Protein AF-A0A9P9W7I8-F1 (afdb_monomer_lite)

pLDDT: mean 72.8, std 16.04, range [33.75, 90.31]

Sequence (291 aa):
MEFFLWYAVALGGAGVVFTLRHLHLTSTNYYMLSLAFQLRRPRILGEISILYVLILMTFLAINALILYLGDDLSRMSAQLAALNLVPIFVGGRTNIVLDKCGLSLWSYHALLYWMTGVGTIEAFLHIGLETNEGATVPLVSGLLVGMILIVSNVALCGTVLPNLHRIEGVLWKAQRLLAMLALLALVWHVSVLTLAWESYLAPAGALVAWFLCFTCRMIRALTAGTAKLESVEALRLGCQWTIASKSSLQTYPGCYFYIYNTKVSWLSRIYGYPMMPISAEPRGAKGHSLD

Foldseek 3Di:
DVVVVVVCVVCVVVVCVVVCVVVCVVVVPPVVLLVVLVPVVVCRVPPPDPVLVVVLVVVVVVLVVQCVPDPDNLVSLLVLLLQLLLVLLLDDADFPVCLVVVNFRVSSLVSNLSSLVSSLVSLVVNLVVPPPPDDDPLNVLSVQLSVLSVVLSVLSSLLSRPVNVVCNVVSSVVSNVSSVVSLVSQVVSLVVVDPDVVSCPSSVSSVVSNVNRLVSLQVCLVPPFDKDFDDWDDDPSGIDTDIHTPDDDDADPSRWDFAADPPDDPVSRSSGDTGHDPDDDPVPPDDDDPD

Secondary structure (DSSP, 8-state):
-HHHHHHHHHHHHHHHHHHHHHHTTTSTTTHHHHHHHHTTSTTGGG---HHHHHHHHHHHHHHHHHHHHSS-HHHHHHHHHHHHHHHHHHTTS--HHHHHTT--HHHHHHHHHHHHHHHHHHHHHHHHHHGGG-S-HHHHHHHHHHHHHHHHHHHHHHHH-GGGGGGHHHHHHHHHHHHHHHHHHHHHHHHHH---GGGGHHHHHHHHHHHHHHHHHHHHHHSPPPEEEEEEEEETTEEEEEEEESSPPP--TT--EEE--TTS-HHHHHH-EEE--S----TT-------

Organism: NCBI:txid1658444

Structure (mmCIF, N/CA/C/O backbone):
data_AF-A0A9P9W7I8-F1
#
_entry.id   AF-A0A9P9W7I8-F1
#
loop_
_atom_site.group_PDB
_atom_site.id
_atom_site.type_symbol
_atom_site.label_atom_id
_atom_site.label_alt_id
_atom_site.label_comp_id
_atom_site.label_asym_id
_atom_site.label_entity_id
_atom_site.label_seq_id
_atom_site.pdbx_PDB_ins_code
_atom_site.Cartn_x
_atom_site.Cartn_y
_atom_site.Cartn_z
_atom_site.occupancy
_atom_site.B_iso_or_equiv
_atom_site.auth_seq_id
_atom_site.auth_comp_id
_atom_site.auth_asym_id
_atom_site.auth_atom_id
_atom_site.pdbx_PDB_model_num
ATOM 1 N N . MET A 1 1 ? 13.187 -24.052 -29.795 1.00 44.88 1 MET A N 1
ATOM 2 C CA . MET A 1 1 ? 14.126 -23.773 -28.684 1.00 44.88 1 MET A CA 1
ATOM 3 C C . MET A 1 1 ? 13.469 -22.932 -27.586 1.00 44.88 1 MET A C 1
ATOM 5 O O . MET A 1 1 ? 13.690 -23.212 -26.420 1.00 44.88 1 MET A O 1
ATOM 9 N N . GLU A 1 2 ? 12.582 -21.993 -27.932 1.00 41.50 2 GLU A N 1
ATOM 10 C CA . GLU A 1 2 ? 11.858 -21.133 -26.977 1.00 41.50 2 GLU A CA 1
ATOM 11 C C . GLU A 1 2 ? 10.951 -21.885 -25.988 1.00 41.50 2 GLU A C 1
ATOM 13 O O . GLU A 1 2 ? 10.959 -21.566 -24.808 1.00 41.50 2 GLU A O 1
ATOM 18 N N . PHE A 1 3 ? 10.248 -22.947 -26.402 1.00 38.38 3 PHE A N 1
ATOM 19 C CA . PHE A 1 3 ? 9.397 -23.752 -25.501 1.00 38.38 3 PHE A CA 1
ATOM 20 C C . PHE A 1 3 ? 10.152 -24.341 -24.291 1.00 38.38 3 PHE A C 1
ATOM 22 O O . PHE A 1 3 ? 9.627 -24.386 -23.181 1.00 38.38 3 PHE A O 1
ATOM 29 N N . PHE A 1 4 ? 11.417 -24.731 -24.480 1.00 36.41 4 PHE A N 1
ATOM 30 C CA . PHE A 1 4 ? 12.267 -25.233 -23.396 1.00 36.41 4 PHE A CA 1
ATOM 31 C C . PHE A 1 4 ? 12.771 -24.115 -22.477 1.00 36.41 4 PHE A C 1
ATOM 33 O O . PHE A 1 4 ? 12.995 -24.370 -21.298 1.00 36.41 4 PHE A O 1
ATOM 40 N N . LEU A 1 5 ? 12.883 -22.880 -22.980 1.00 41.12 5 LEU A N 1
ATOM 41 C CA . LEU A 1 5 ? 13.191 -21.699 -22.173 1.00 41.12 5 LEU A CA 1
ATOM 42 C C . LEU A 1 5 ? 12.008 -21.352 -21.254 1.00 41.12 5 LEU A C 1
ATOM 44 O O . LEU A 1 5 ? 12.211 -21.113 -20.070 1.00 41.12 5 LEU A O 1
ATOM 48 N N . TRP A 1 6 ? 10.771 -21.442 -21.757 1.00 44.16 6 TRP A N 1
ATOM 49 C CA . TRP A 1 6 ? 9.543 -21.264 -20.967 1.00 44.16 6 TRP A CA 1
ATOM 50 C C . TRP A 1 6 ? 9.414 -22.300 -19.851 1.00 44.16 6 TRP A C 1
ATOM 52 O O . TRP A 1 6 ? 9.121 -21.955 -18.706 1.00 44.16 6 TRP A O 1
ATOM 62 N N . TYR A 1 7 ? 9.708 -23.565 -20.162 1.00 45.41 7 TYR A N 1
ATOM 63 C CA . TYR A 1 7 ? 9.715 -24.632 -19.165 1.00 45.41 7 TYR A CA 1
ATOM 64 C C . TYR A 1 7 ? 10.856 -24.461 -18.156 1.00 45.41 7 TYR A C 1
ATOM 66 O O . TYR A 1 7 ? 10.639 -24.674 -16.969 1.00 45.41 7 TYR A O 1
ATOM 74 N N . ALA A 1 8 ? 12.042 -24.023 -18.590 1.00 47.50 8 ALA A N 1
ATOM 75 C CA . ALA A 1 8 ? 13.195 -23.777 -17.723 1.00 47.50 8 ALA A CA 1
ATOM 76 C C . ALA A 1 8 ? 13.031 -22.538 -16.828 1.00 47.50 8 ALA A C 1
ATOM 78 O O . ALA A 1 8 ? 13.517 -22.550 -15.704 1.00 47.50 8 ALA A O 1
ATOM 79 N N . VAL A 1 9 ? 12.320 -21.498 -17.273 1.00 53.84 9 VAL A N 1
ATOM 80 C CA . VAL A 1 9 ? 11.999 -20.312 -16.459 1.00 53.84 9 VAL A CA 1
ATOM 81 C C . VAL A 1 9 ? 10.851 -20.610 -15.496 1.00 53.84 9 VAL A C 1
ATOM 83 O O . VAL A 1 9 ? 10.923 -20.212 -14.339 1.00 53.84 9 VAL A O 1
AT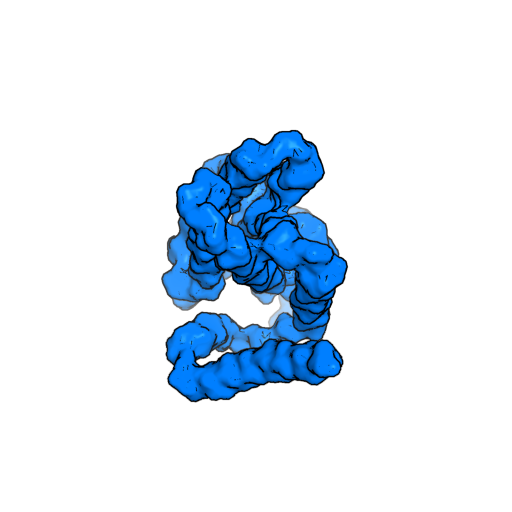OM 86 N N . ALA A 1 10 ? 9.836 -21.377 -15.905 1.00 54.03 10 ALA A N 1
ATOM 87 C CA . ALA A 1 10 ? 8.776 -21.827 -15.003 1.00 54.03 10 ALA A CA 1
ATOM 88 C C . ALA A 1 10 ? 9.297 -22.832 -13.958 1.00 54.03 10 ALA A C 1
ATOM 90 O O . ALA A 1 10 ? 8.996 -22.692 -12.774 1.00 54.03 10 ALA A O 1
ATOM 91 N N . LEU A 1 11 ? 10.137 -23.796 -14.358 1.00 54.19 11 LEU A N 1
ATOM 92 C CA . LEU A 1 11 ? 10.860 -24.694 -13.447 1.00 54.19 11 LEU A CA 1
ATOM 93 C C . LEU A 1 11 ? 11.944 -23.970 -12.656 1.00 54.19 11 LEU A C 1
ATOM 95 O O . LEU A 1 11 ? 12.238 -24.384 -11.547 1.00 54.19 11 LEU A O 1
ATOM 99 N N . GLY A 1 12 ? 12.526 -22.901 -13.192 1.00 54.78 12 GLY A N 1
ATOM 100 C CA . GLY A 1 12 ? 13.485 -22.041 -12.507 1.00 54.78 12 GLY A CA 1
ATOM 101 C C . GLY A 1 12 ? 12.803 -21.184 -11.450 1.00 54.78 12 GLY A C 1
ATOM 102 O O . GLY A 1 12 ? 13.305 -21.090 -10.344 1.00 54.78 12 GLY A O 1
ATOM 103 N N . GLY A 1 13 ? 11.613 -20.649 -11.721 1.00 50.66 13 GLY A N 1
ATOM 104 C CA . GLY A 1 13 ? 10.777 -19.940 -10.753 1.00 50.66 13 GLY A CA 1
ATOM 105 C C . GLY A 1 13 ? 10.202 -20.885 -9.701 1.00 50.66 13 GLY A C 1
ATOM 106 O O . GLY A 1 13 ? 10.344 -20.637 -8.508 1.00 50.66 13 GLY A O 1
ATOM 107 N N . ALA A 1 14 ? 9.646 -22.026 -10.116 1.00 54.06 14 ALA A N 1
ATOM 108 C CA . ALA A 1 14 ? 9.196 -23.077 -9.204 1.00 54.06 14 ALA A CA 1
ATOM 109 C C . ALA A 1 14 ? 10.365 -23.685 -8.419 1.00 54.06 14 ALA A C 1
ATOM 111 O O . ALA A 1 14 ? 10.214 -23.995 -7.246 1.00 54.06 14 ALA A O 1
ATOM 112 N N . GLY A 1 15 ? 11.535 -23.809 -9.040 1.00 53.72 15 GLY A N 1
ATOM 113 C CA . GLY A 1 15 ? 12.781 -24.310 -8.477 1.00 53.72 15 GLY A CA 1
ATOM 114 C C . GLY A 1 15 ? 13.452 -23.303 -7.560 1.00 53.72 15 GLY A C 1
ATOM 115 O O . GLY A 1 15 ? 13.994 -23.715 -6.554 1.00 53.72 15 GLY A O 1
ATOM 116 N N . VAL A 1 16 ? 13.351 -21.998 -7.806 1.00 53.91 16 VAL A N 1
ATOM 117 C CA . VAL A 1 16 ? 13.747 -20.933 -6.876 1.00 53.91 16 VAL A CA 1
ATOM 118 C C . VAL A 1 16 ? 12.765 -20.893 -5.719 1.00 53.91 16 VAL A C 1
ATOM 120 O O . VAL A 1 16 ? 13.207 -20.836 -4.590 1.00 53.91 16 VAL A O 1
ATOM 123 N N . VAL A 1 17 ? 11.460 -21.050 -5.931 1.00 52.72 17 VAL A N 1
ATOM 124 C CA . VAL A 1 17 ? 10.489 -21.198 -4.833 1.00 52.72 17 VAL A CA 1
ATOM 125 C C . VAL A 1 17 ? 10.753 -22.480 -4.033 1.00 52.72 17 VAL A C 1
ATOM 127 O O . VAL A 1 17 ? 10.712 -22.454 -2.806 1.00 52.72 17 VAL A O 1
ATOM 130 N N . PHE A 1 18 ? 11.093 -23.590 -4.691 1.00 51.62 18 PHE A N 1
ATOM 131 C CA . PHE A 1 18 ? 11.403 -24.871 -4.055 1.00 51.62 18 PHE A CA 1
ATOM 132 C C . PHE A 1 18 ? 12.768 -24.853 -3.362 1.00 51.62 18 PHE A C 1
ATOM 134 O O . PHE A 1 18 ? 12.883 -25.368 -2.262 1.00 51.62 18 PHE A O 1
ATOM 141 N N . THR A 1 19 ? 13.779 -24.205 -3.938 1.00 46.53 19 THR A N 1
ATOM 142 C CA . THR A 1 19 ? 15.136 -24.047 -3.390 1.00 46.53 19 THR A CA 1
ATOM 143 C C . THR A 1 19 ? 15.161 -22.961 -2.325 1.00 46.53 19 THR A C 1
ATOM 145 O O . THR A 1 19 ? 15.843 -23.134 -1.337 1.00 46.53 19 THR A O 1
ATOM 148 N N . LEU A 1 20 ? 14.354 -21.904 -2.414 1.00 46.59 20 LEU A N 1
ATOM 149 C CA . LEU A 1 20 ? 14.104 -20.968 -1.313 1.00 46.59 20 LEU A CA 1
ATOM 150 C C . LEU A 1 20 ? 13.328 -21.651 -0.190 1.00 46.59 20 LEU A C 1
ATOM 152 O O . LEU A 1 20 ? 13.608 -21.352 0.961 1.00 46.59 20 LEU A O 1
ATOM 156 N N . ARG A 1 21 ? 12.430 -22.600 -0.501 1.00 44.91 21 ARG A N 1
ATOM 157 C CA . ARG A 1 21 ? 11.752 -23.492 0.459 1.00 44.91 21 ARG A CA 1
ATOM 158 C C . ARG A 1 21 ? 12.695 -24.545 1.064 1.00 44.91 21 ARG A C 1
ATOM 160 O O . ARG A 1 21 ? 12.507 -24.906 2.221 1.00 44.91 21 ARG A O 1
ATOM 167 N N . HIS A 1 22 ? 13.702 -25.024 0.329 1.00 40.09 22 HIS A N 1
ATOM 168 C CA . HIS A 1 22 ? 14.654 -26.051 0.783 1.00 40.09 22 HIS A CA 1
ATOM 169 C C . HIS A 1 22 ? 15.883 -25.448 1.487 1.00 40.09 22 HIS A C 1
ATOM 171 O O . HIS A 1 22 ? 16.281 -25.933 2.538 1.00 40.09 22 HIS A O 1
ATOM 177 N N . LEU A 1 23 ? 16.417 -24.323 1.002 1.00 40.91 23 LEU A N 1
ATOM 178 C CA . LEU A 1 23 ? 17.389 -23.464 1.696 1.00 40.91 23 LEU A CA 1
ATOM 179 C C . LEU A 1 23 ? 16.746 -22.723 2.887 1.00 40.91 23 LEU A C 1
ATOM 181 O O . LEU A 1 23 ? 17.448 -22.319 3.812 1.00 40.91 23 LEU A O 1
ATOM 185 N N . HIS A 1 24 ? 15.409 -22.612 2.946 1.00 40.88 24 HIS A N 1
ATOM 186 C CA . HIS A 1 24 ? 14.681 -22.209 4.163 1.00 40.88 24 HIS A CA 1
ATOM 187 C C . HIS A 1 24 ? 14.822 -23.200 5.328 1.00 40.88 24 HIS A C 1
ATOM 189 O O . HIS A 1 24 ? 14.460 -22.847 6.448 1.00 40.88 24 HIS A O 1
ATOM 195 N N . LEU A 1 25 ? 15.345 -24.413 5.101 1.00 40.72 25 LEU A N 1
ATOM 196 C CA . LEU A 1 25 ? 15.654 -25.358 6.178 1.00 40.72 25 LEU A CA 1
ATOM 197 C C . LEU A 1 25 ? 17.023 -25.102 6.830 1.00 40.72 25 LEU A C 1
ATOM 199 O O . LEU A 1 25 ? 17.296 -25.687 7.875 1.00 40.72 25 LEU A O 1
ATOM 203 N N . THR A 1 26 ? 17.865 -24.218 6.277 1.00 41.31 26 THR A N 1
ATOM 204 C CA . THR A 1 26 ? 19.195 -23.907 6.840 1.00 41.31 26 THR A CA 1
ATOM 205 C C . THR A 1 26 ? 19.369 -22.454 7.304 1.00 41.31 26 THR A C 1
ATOM 207 O O . THR A 1 26 ? 20.284 -22.174 8.072 1.00 41.31 26 THR A O 1
ATOM 210 N N . SER A 1 27 ? 18.462 -21.534 6.947 1.00 42.09 27 SER A N 1
ATOM 211 C CA . SER A 1 27 ? 18.433 -20.133 7.431 1.00 42.09 27 SER A CA 1
ATOM 212 C C . SER A 1 27 ? 17.274 -19.873 8.416 1.00 42.09 27 SER A C 1
ATOM 214 O O . SER A 1 27 ? 16.605 -18.838 8.437 1.00 42.09 27 SER A O 1
ATOM 216 N N . THR A 1 28 ? 17.019 -20.866 9.259 1.00 37.84 28 THR A N 1
ATOM 217 C CA . THR A 1 28 ? 15.829 -21.073 10.101 1.00 37.84 28 THR A CA 1
ATOM 218 C C . THR A 1 28 ? 15.691 -20.106 11.286 1.00 37.84 28 THR A C 1
ATOM 220 O O . THR A 1 28 ? 14.906 -20.366 12.189 1.00 37.84 28 THR A O 1
ATOM 223 N N . ASN A 1 29 ? 16.418 -18.984 11.321 1.00 38.22 29 ASN A N 1
ATOM 224 C CA . ASN A 1 29 ? 16.479 -18.128 12.516 1.00 38.22 29 ASN A CA 1
ATOM 225 C C . ASN A 1 29 ? 15.889 -16.722 12.360 1.00 38.22 29 ASN A C 1
ATOM 227 O O . ASN A 1 29 ? 15.608 -16.106 13.380 1.00 38.22 29 ASN A O 1
ATOM 231 N N . TYR A 1 30 ? 15.636 -16.216 11.146 1.00 40.03 30 TYR A N 1
ATOM 232 C CA . TYR A 1 30 ? 15.055 -14.868 10.976 1.00 40.03 30 TYR A CA 1
ATOM 233 C C . TYR A 1 30 ? 13.651 -14.877 10.371 1.00 40.03 30 TYR A C 1
ATOM 235 O O . TYR A 1 30 ? 12.757 -14.225 10.909 1.00 40.03 30 TYR A O 1
ATOM 243 N N . TYR A 1 31 ? 13.408 -15.680 9.331 1.00 41.59 31 TYR A N 1
ATOM 244 C CA . TYR A 1 31 ? 12.064 -15.819 8.755 1.00 41.59 31 TYR A CA 1
ATOM 245 C C . TYR A 1 31 ? 11.159 -16.690 9.632 1.00 41.59 31 TYR A C 1
ATOM 247 O O . TYR A 1 31 ? 10.004 -16.361 9.852 1.00 41.59 31 TYR A O 1
ATOM 255 N N . MET A 1 32 ? 11.707 -17.732 10.262 1.00 39.19 32 MET A N 1
ATOM 256 C CA . MET A 1 32 ? 11.017 -18.437 11.344 1.00 39.19 32 MET A CA 1
ATOM 257 C C . MET A 1 32 ? 10.934 -17.595 12.612 1.00 39.19 32 MET A C 1
ATOM 259 O O . MET A 1 32 ? 10.126 -17.935 13.446 1.00 39.19 32 MET A O 1
ATOM 263 N N . LEU A 1 33 ? 11.668 -16.489 12.789 1.00 41.12 33 LEU A N 1
ATOM 264 C CA . LEU A 1 33 ? 11.375 -15.572 13.895 1.00 41.12 33 LEU A CA 1
ATOM 265 C C . LEU A 1 33 ? 10.175 -14.689 13.554 1.00 41.12 33 LEU A C 1
ATOM 267 O O . LEU A 1 33 ? 9.309 -14.543 14.400 1.00 41.12 33 LEU A O 1
ATOM 271 N N . SER A 1 34 ? 10.057 -14.150 12.335 1.00 42.62 34 SER A N 1
ATOM 272 C CA . SER A 1 34 ? 8.860 -13.389 11.939 1.00 42.62 34 SER A CA 1
ATOM 273 C C . SER A 1 34 ? 7.621 -14.289 11.850 1.00 42.62 34 SER A C 1
ATOM 275 O O . SER A 1 34 ? 6.559 -13.906 12.341 1.00 42.62 34 SER A O 1
ATOM 277 N N . LEU A 1 35 ? 7.775 -15.523 11.355 1.00 39.91 35 LEU A N 1
ATOM 278 C CA . LEU A 1 35 ? 6.726 -16.541 11.330 1.00 39.91 35 LEU A CA 1
ATOM 279 C C . LEU A 1 35 ? 6.474 -17.141 12.727 1.00 39.91 35 LEU A C 1
ATOM 281 O O . LEU A 1 35 ? 5.323 -17.259 13.115 1.00 39.91 35 LEU A O 1
ATOM 285 N N . ALA A 1 36 ? 7.486 -17.444 13.556 1.00 37.66 36 ALA A N 1
ATOM 286 C CA . ALA A 1 36 ? 7.285 -17.951 14.929 1.00 37.66 36 ALA A CA 1
ATOM 287 C C . ALA A 1 36 ? 6.810 -16.891 15.923 1.00 37.66 36 ALA A C 1
ATOM 289 O O . ALA A 1 36 ? 6.154 -17.219 16.912 1.00 37.66 36 ALA A O 1
ATOM 290 N N . PHE A 1 37 ? 7.048 -15.611 15.645 1.00 41.34 37 PHE A N 1
ATOM 291 C CA . PHE A 1 37 ? 6.393 -14.529 16.369 1.00 41.34 37 PHE A CA 1
ATOM 292 C C . PHE A 1 37 ? 4.959 -14.292 15.882 1.00 41.34 37 PHE A C 1
ATOM 294 O O . PHE A 1 37 ? 4.105 -13.989 16.717 1.00 41.34 37 PHE A O 1
ATOM 301 N N . GLN A 1 38 ? 4.653 -14.555 14.604 1.00 42.81 38 GLN A N 1
ATOM 302 C CA . GLN A 1 38 ? 3.272 -14.791 14.162 1.00 42.81 38 GLN A CA 1
ATOM 303 C C . GLN A 1 38 ? 2.682 -16.083 14.773 1.00 42.81 38 GLN A C 1
ATOM 305 O O . GLN A 1 38 ? 1.474 -16.170 14.921 1.00 42.81 38 GLN A O 1
ATOM 310 N N . LEU A 1 39 ? 3.483 -17.051 15.234 1.00 37.84 39 LEU A N 1
ATOM 311 C CA . LEU A 1 39 ? 3.010 -18.288 15.887 1.00 37.84 39 LEU A CA 1
ATOM 312 C C . LEU A 1 39 ? 2.762 -18.161 17.407 1.00 37.84 39 LEU A C 1
ATOM 314 O O . LEU A 1 39 ? 2.245 -19.098 18.014 1.00 37.84 39 LEU A O 1
ATOM 318 N N . ARG A 1 40 ? 3.058 -17.020 18.054 1.00 36.66 40 ARG A N 1
ATOM 319 C CA . ARG A 1 40 ? 2.767 -16.817 19.496 1.00 36.66 40 ARG A CA 1
ATOM 320 C C . ARG A 1 40 ? 1.327 -16.396 19.814 1.00 36.66 40 ARG A C 1
ATOM 322 O O . ARG A 1 40 ? 0.983 -16.288 20.991 1.00 36.66 40 ARG A O 1
ATOM 329 N N . ARG A 1 41 ? 0.461 -16.216 18.810 1.00 40.56 41 ARG A N 1
ATOM 330 C CA . ARG A 1 41 ? -0.995 -16.323 19.005 1.00 40.56 41 ARG A CA 1
ATOM 331 C C . ARG A 1 41 ? -1.435 -17.694 18.468 1.00 40.56 41 ARG A C 1
ATOM 333 O O . ARG A 1 41 ? -1.441 -17.882 17.254 1.00 40.56 41 ARG A O 1
ATOM 340 N N . PRO A 1 42 ? -1.825 -18.648 19.330 1.00 35.94 42 PRO A N 1
ATOM 341 C CA . PRO A 1 42 ? -2.002 -20.063 18.980 1.00 35.94 42 PRO A CA 1
ATOM 342 C C . PRO A 1 42 ? -3.234 -20.378 18.100 1.00 35.94 42 PRO A C 1
ATOM 344 O O . PRO A 1 42 ? -3.707 -21.506 18.088 1.00 35.94 42 PRO A O 1
ATOM 347 N N . ARG A 1 43 ? -3.768 -19.410 17.343 1.00 42.09 43 ARG A N 1
ATOM 348 C CA . ARG A 1 43 ? -4.887 -19.604 16.394 1.00 42.09 43 ARG A CA 1
ATOM 349 C C . ARG A 1 43 ? -4.516 -19.363 14.922 1.00 42.09 43 ARG A C 1
ATOM 351 O O . ARG A 1 43 ? -5.353 -19.533 14.049 1.00 42.09 43 ARG A O 1
ATOM 358 N N . ILE A 1 44 ? -3.268 -18.992 14.631 1.00 47.00 44 ILE A N 1
ATOM 359 C CA . ILE A 1 44 ? -2.886 -18.383 13.343 1.00 47.00 44 ILE A CA 1
ATOM 360 C C . ILE A 1 44 ? -2.660 -19.382 12.193 1.00 47.00 44 ILE A C 1
ATOM 362 O O . ILE A 1 44 ? -2.871 -19.024 11.039 1.00 47.00 44 ILE A O 1
ATOM 366 N N . LEU A 1 45 ? -2.332 -20.650 12.460 1.00 38.81 45 LEU A N 1
ATOM 367 C CA . LEU A 1 45 ? -2.216 -21.657 11.388 1.00 38.81 45 LEU A CA 1
ATOM 368 C C . LEU A 1 45 ? -3.574 -22.116 10.821 1.00 38.81 45 LEU A C 1
ATOM 370 O O . LEU A 1 45 ? -3.602 -22.753 9.774 1.00 38.81 45 LEU A O 1
ATOM 374 N N . GLY A 1 46 ? -4.690 -21.783 11.477 1.00 43.31 46 GLY A N 1
ATOM 375 C CA . GLY A 1 46 ? -6.035 -22.162 11.032 1.00 43.31 46 GLY A CA 1
ATOM 376 C C . GLY A 1 46 ? -6.716 -21.175 10.077 1.00 43.31 46 GLY A C 1
ATOM 377 O O . GLY A 1 46 ? -7.774 -21.502 9.551 1.00 43.31 46 GLY A O 1
ATOM 378 N N . GLU A 1 47 ? -6.155 -19.979 9.849 1.00 51.22 47 GLU A N 1
ATOM 379 C CA . GLU A 1 47 ? -6.887 -18.865 9.212 1.00 51.22 47 GLU A CA 1
ATOM 380 C C . GLU A 1 47 ? -6.189 -18.232 7.991 1.00 51.22 47 GLU A C 1
ATOM 382 O O . GLU A 1 47 ? -6.608 -17.170 7.527 1.00 51.22 47 GLU A O 1
ATOM 387 N N . ILE A 1 48 ? -5.173 -18.872 7.392 1.00 56.94 48 ILE A N 1
ATOM 388 C CA . ILE A 1 48 ? -4.862 -18.558 5.986 1.00 56.94 48 ILE A CA 1
ATOM 389 C C . ILE A 1 48 ? -5.985 -19.173 5.156 1.00 56.94 48 ILE A C 1
ATOM 391 O O . ILE A 1 48 ? -5.962 -20.357 4.821 1.00 56.94 48 ILE A O 1
ATOM 395 N N . SER A 1 49 ? -7.009 -18.372 4.870 1.00 66.06 49 SER A N 1
ATOM 396 C CA . SER A 1 49 ? -8.123 -18.829 4.053 1.00 66.06 49 SER A CA 1
ATOM 397 C C . SER A 1 49 ? -7.616 -19.198 2.658 1.00 66.06 49 SER A C 1
ATOM 399 O O . SER A 1 49 ? -6.759 -18.522 2.086 1.00 66.06 49 SER A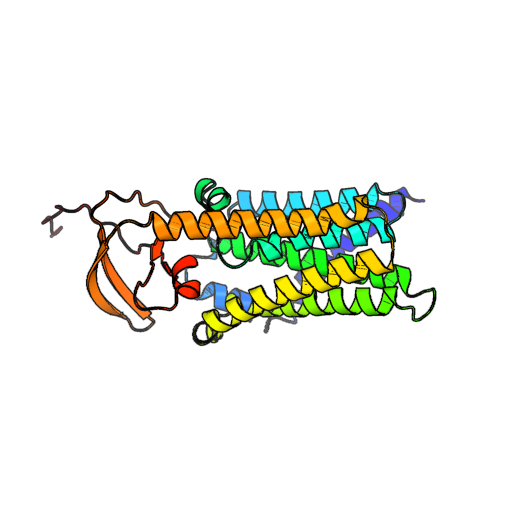 O 1
ATOM 401 N N . ILE A 1 50 ? -8.174 -20.261 2.076 1.00 71.00 50 ILE A N 1
ATOM 402 C CA . ILE A 1 50 ? -7.925 -20.626 0.671 1.00 71.00 50 ILE A CA 1
ATOM 403 C C . ILE A 1 50 ? -8.163 -19.408 -0.233 1.00 71.00 50 ILE A C 1
ATOM 405 O O . ILE A 1 50 ? -7.398 -19.163 -1.159 1.00 71.00 50 ILE A O 1
ATOM 409 N N . LEU A 1 51 ? -9.163 -18.588 0.103 1.00 68.19 51 LEU A N 1
ATOM 410 C CA . LEU A 1 51 ? -9.445 -17.322 -0.563 1.00 68.19 51 LEU A CA 1
ATOM 411 C C . LEU A 1 51 ? -8.236 -16.372 -0.578 1.00 68.19 51 LEU A C 1
ATOM 413 O O . LEU A 1 51 ? -7.934 -15.808 -1.623 1.00 68.19 51 LEU A O 1
ATOM 417 N N . TYR A 1 52 ? -7.521 -16.211 0.539 1.00 72.00 52 TYR A N 1
ATOM 418 C CA . TYR A 1 52 ? -6.319 -15.375 0.588 1.00 72.00 52 TYR A CA 1
ATOM 419 C C . TYR A 1 52 ? -5.227 -15.893 -0.359 1.00 72.00 52 TYR A C 1
ATOM 421 O O . TYR A 1 52 ? -4.654 -15.115 -1.121 1.00 72.00 52 TYR A O 1
ATOM 429 N N . VAL A 1 53 ? -4.974 -17.206 -0.353 1.00 75.69 53 VAL A N 1
ATOM 430 C CA . VAL A 1 53 ? -3.988 -17.829 -1.253 1.00 75.69 53 VAL A CA 1
ATOM 431 C C . VAL A 1 53 ? -4.395 -17.638 -2.711 1.00 75.69 53 VAL A C 1
ATOM 433 O O . VAL A 1 53 ? -3.564 -17.254 -3.527 1.00 75.69 53 VAL A O 1
ATOM 436 N N . LEU A 1 54 ? -5.673 -17.840 -3.038 1.00 76.44 54 LEU A N 1
ATOM 437 C CA . LEU A 1 54 ? -6.195 -17.645 -4.390 1.00 76.44 54 LEU A CA 1
ATOM 438 C C . LEU A 1 54 ? -6.046 -16.195 -4.858 1.00 76.44 54 LEU A C 1
ATOM 440 O O . LEU A 1 54 ? -5.609 -15.972 -5.986 1.00 76.44 54 LEU A O 1
ATOM 444 N N . ILE A 1 55 ? -6.352 -15.216 -4.002 1.00 74.88 55 ILE A N 1
ATOM 445 C CA . ILE A 1 55 ? -6.176 -13.791 -4.316 1.00 74.88 55 ILE A CA 1
ATOM 446 C C . ILE A 1 55 ? -4.701 -13.486 -4.588 1.00 74.88 55 ILE A C 1
ATOM 448 O O . ILE A 1 55 ? -4.390 -12.857 -5.598 1.00 74.88 55 ILE A O 1
ATOM 452 N N . LEU A 1 56 ? -3.789 -13.962 -3.734 1.00 79.06 56 LEU A N 1
ATOM 453 C CA . LEU A 1 56 ? -2.354 -13.729 -3.902 1.00 79.06 56 LEU A CA 1
ATOM 454 C C . LEU A 1 56 ? -1.807 -14.391 -5.174 1.00 79.06 56 LEU A C 1
ATOM 456 O O . LEU A 1 56 ? -1.095 -13.749 -5.940 1.00 79.06 56 LEU A O 1
ATOM 460 N N . MET A 1 57 ? -2.162 -15.651 -5.431 1.00 81.44 57 MET A N 1
ATOM 461 C CA . MET A 1 57 ? -1.728 -16.365 -6.636 1.00 81.44 57 MET A CA 1
ATOM 462 C C . MET A 1 57 ? -2.270 -15.708 -7.906 1.00 81.44 57 MET A C 1
ATOM 464 O O . MET A 1 57 ? -1.535 -15.567 -8.877 1.00 81.44 57 MET A O 1
ATOM 468 N N . THR A 1 58 ? -3.527 -15.256 -7.884 1.00 81.38 58 THR A N 1
ATOM 469 C CA . THR A 1 58 ? -4.133 -14.517 -9.001 1.00 81.38 58 THR A CA 1
ATOM 470 C C . THR A 1 58 ? -3.407 -13.195 -9.234 1.00 81.38 58 THR A C 1
ATOM 472 O O . THR A 1 58 ? -3.064 -12.877 -10.367 1.00 81.38 58 THR A O 1
ATOM 475 N N . PHE A 1 59 ? -3.111 -12.449 -8.167 1.00 84.06 59 PHE A N 1
ATOM 476 C CA . PHE A 1 59 ? -2.338 -11.212 -8.242 1.00 84.06 59 PHE A CA 1
ATOM 477 C C . PHE A 1 59 ? -0.956 -11.436 -8.875 1.00 84.06 59 PHE A C 1
ATOM 479 O O . PHE A 1 59 ? -0.594 -10.733 -9.818 1.00 84.06 59 PHE A O 1
ATOM 486 N N . LEU A 1 60 ? -0.202 -12.439 -8.414 1.00 86.19 60 LEU A N 1
ATOM 487 C CA . LEU A 1 60 ? 1.118 -12.759 -8.966 1.00 86.19 60 LEU A CA 1
ATOM 488 C C . LEU A 1 60 ? 1.038 -13.211 -10.429 1.00 86.19 60 LEU A C 1
ATOM 490 O O . LEU A 1 60 ? 1.838 -12.767 -11.249 1.00 86.19 60 LEU A O 1
ATOM 494 N N . ALA A 1 61 ? 0.057 -14.052 -10.767 1.00 83.69 61 ALA A N 1
ATOM 495 C CA . ALA A 1 61 ? -0.153 -14.524 -12.132 1.00 83.69 61 ALA A CA 1
ATOM 496 C C . ALA A 1 61 ? -0.484 -13.376 -13.095 1.00 83.69 61 ALA A C 1
ATOM 498 O O . ALA A 1 61 ? 0.052 -13.344 -14.198 1.00 83.69 61 ALA A O 1
ATOM 499 N N . ILE A 1 62 ? -1.315 -12.414 -12.676 1.00 84.31 62 ILE A N 1
ATOM 500 C CA . ILE A 1 62 ? -1.653 -11.238 -13.489 1.00 84.31 62 ILE A CA 1
ATOM 501 C C . ILE A 1 62 ? -0.415 -10.367 -13.733 1.00 84.31 62 ILE A C 1
ATOM 503 O O . ILE A 1 62 ? -0.171 -9.997 -14.877 1.00 84.31 62 ILE A O 1
ATOM 507 N N . ASN A 1 63 ? 0.392 -10.075 -12.704 1.00 88.19 63 ASN A N 1
ATOM 508 C CA . ASN A 1 63 ? 1.624 -9.290 -12.884 1.00 88.19 63 ASN A CA 1
ATOM 509 C C . ASN A 1 63 ? 2.599 -9.992 -13.840 1.00 88.19 63 ASN A C 1
ATOM 511 O O . ASN A 1 63 ? 3.080 -9.382 -14.792 1.00 88.19 63 ASN A O 1
ATOM 515 N N . ALA A 1 64 ? 2.824 -11.296 -13.646 1.00 86.50 64 ALA A N 1
ATOM 516 C CA . ALA A 1 64 ? 3.682 -12.086 -14.526 1.00 86.50 64 ALA A CA 1
ATOM 517 C C . ALA A 1 64 ? 3.165 -12.115 -15.974 1.00 86.50 64 ALA A C 1
ATOM 519 O O . ALA A 1 64 ? 3.952 -11.986 -16.910 1.00 86.50 64 ALA A O 1
ATOM 520 N N . LEU A 1 65 ? 1.848 -12.247 -16.164 1.00 85.50 65 LEU A N 1
ATOM 521 C CA . LEU A 1 65 ? 1.225 -12.239 -17.484 1.00 85.50 65 LEU A CA 1
ATOM 522 C C . LEU A 1 65 ? 1.376 -10.878 -18.177 1.00 85.50 65 LEU A C 1
ATOM 524 O O . LEU A 1 65 ? 1.683 -10.847 -19.363 1.00 85.50 65 LEU A O 1
ATOM 528 N N . ILE A 1 66 ? 1.200 -9.763 -17.460 1.00 86.12 66 ILE A N 1
ATOM 529 C CA . ILE A 1 66 ? 1.367 -8.415 -18.030 1.00 86.12 66 ILE A CA 1
ATOM 530 C C . ILE A 1 66 ? 2.831 -8.163 -18.418 1.00 86.12 66 ILE A C 1
ATOM 532 O O . ILE A 1 66 ? 3.080 -7.674 -19.517 1.00 86.12 66 ILE A O 1
ATOM 536 N N . LEU A 1 67 ? 3.797 -8.542 -17.568 1.00 87.88 67 LEU A N 1
ATOM 537 C CA . LEU A 1 67 ? 5.225 -8.460 -17.911 1.00 87.88 67 LEU A CA 1
ATOM 538 C C . LEU A 1 67 ? 5.561 -9.280 -19.158 1.00 87.88 67 LEU A C 1
ATOM 540 O O . LEU A 1 67 ? 6.367 -8.846 -19.973 1.00 87.88 67 LEU A O 1
ATOM 544 N N . TYR A 1 68 ? 4.958 -10.463 -19.293 1.00 85.38 68 TYR A N 1
ATOM 545 C CA . TYR A 1 68 ? 5.202 -11.360 -20.417 1.00 85.38 68 TYR A CA 1
ATOM 546 C C . TYR A 1 68 ? 4.602 -10.854 -21.735 1.00 85.38 68 TYR A C 1
ATOM 548 O O . TYR A 1 68 ? 5.248 -10.948 -22.773 1.00 85.38 68 TYR A O 1
ATOM 556 N N . LEU A 1 69 ? 3.363 -10.356 -21.704 1.00 86.19 69 LEU A N 1
ATOM 557 C CA . LEU A 1 69 ? 2.637 -9.953 -22.911 1.00 86.19 69 LEU A CA 1
ATOM 558 C C . LEU A 1 69 ? 3.057 -8.585 -23.457 1.00 86.19 69 LEU A C 1
ATOM 560 O O . LEU A 1 69 ? 2.671 -8.251 -24.574 1.00 86.19 69 LEU A O 1
ATOM 564 N N . GLY A 1 70 ? 3.769 -7.768 -22.682 1.00 86.31 70 GLY A N 1
ATOM 565 C CA . GLY A 1 70 ? 4.158 -6.441 -23.136 1.00 86.31 70 GLY A CA 1
ATOM 566 C C . GLY A 1 70 ? 5.398 -6.445 -24.025 1.00 86.31 70 GLY A C 1
ATOM 567 O O . GLY A 1 70 ? 6.381 -7.123 -23.746 1.00 86.31 70 GLY A O 1
ATOM 568 N N . ASP A 1 71 ? 5.363 -5.606 -25.058 1.00 87.81 71 ASP A N 1
ATOM 569 C CA . ASP A 1 71 ? 6.424 -5.513 -26.073 1.00 87.81 71 ASP A CA 1
ATOM 570 C C . ASP A 1 71 ? 7.761 -4.965 -25.537 1.00 87.81 71 ASP A C 1
ATOM 572 O O . ASP A 1 71 ? 8.806 -5.143 -26.158 1.00 87.81 71 ASP A O 1
ATOM 576 N N . ASP A 1 72 ? 7.733 -4.279 -24.392 1.00 89.50 72 ASP A N 1
ATOM 577 C CA . ASP A 1 72 ? 8.894 -3.658 -23.753 1.00 89.50 72 ASP A CA 1
ATOM 578 C C . ASP A 1 72 ? 8.877 -3.961 -22.251 1.00 89.50 72 ASP A C 1
ATOM 580 O O . ASP A 1 72 ? 8.096 -3.382 -21.486 1.00 89.50 72 ASP A O 1
ATOM 584 N N . LEU A 1 73 ? 9.753 -4.879 -21.834 1.00 87.31 73 LEU A N 1
ATOM 585 C CA . LEU A 1 73 ? 9.865 -5.333 -20.449 1.00 87.31 73 LEU A CA 1
ATOM 586 C C . LEU A 1 73 ? 10.240 -4.195 -19.489 1.00 87.31 73 LEU A C 1
ATOM 588 O O . LEU A 1 73 ? 9.740 -4.162 -18.361 1.00 87.31 73 LEU A O 1
ATOM 592 N N . SER A 1 74 ? 11.087 -3.254 -19.918 1.00 87.94 74 SER A N 1
ATOM 593 C CA . SER A 1 74 ? 11.487 -2.125 -19.075 1.00 87.94 74 SER A CA 1
ATOM 594 C C . SER A 1 74 ? 10.285 -1.230 -18.802 1.00 87.94 74 SER A C 1
ATOM 596 O O . SER A 1 74 ? 9.917 -0.998 -17.648 1.00 87.94 74 SER A O 1
ATOM 598 N N . ARG A 1 75 ? 9.572 -0.834 -19.860 1.00 86.25 75 ARG A N 1
ATOM 599 C CA . ARG A 1 75 ? 8.364 -0.014 -19.734 1.00 86.25 75 ARG A CA 1
ATOM 600 C C . ARG A 1 75 ? 7.265 -0.712 -18.933 1.00 86.25 75 ARG A C 1
ATOM 602 O O . ARG A 1 75 ? 6.628 -0.072 -18.097 1.00 86.25 75 ARG A O 1
ATOM 609 N N . MET A 1 76 ? 7.029 -2.006 -19.165 1.00 88.25 76 MET A N 1
ATOM 610 C CA . MET A 1 76 ? 6.005 -2.755 -18.425 1.00 88.25 76 MET A CA 1
ATOM 611 C C . MET A 1 76 ? 6.349 -2.896 -16.947 1.00 88.25 76 MET A C 1
ATOM 613 O O . MET A 1 76 ? 5.477 -2.704 -16.103 1.00 88.25 76 MET A O 1
ATOM 617 N N . SER A 1 77 ? 7.609 -3.191 -16.620 1.00 88.62 77 SER A N 1
ATOM 618 C CA . SER A 1 77 ? 8.046 -3.278 -15.224 1.00 88.62 77 SER A CA 1
ATOM 619 C C . SER A 1 77 ? 7.927 -1.933 -14.503 1.00 88.62 77 SER A C 1
ATOM 621 O O . SER A 1 77 ? 7.441 -1.903 -13.376 1.00 88.62 77 SER A O 1
ATOM 623 N N . ALA A 1 78 ? 8.224 -0.809 -15.166 1.00 87.75 78 ALA A N 1
ATOM 624 C CA . ALA A 1 78 ? 7.984 0.524 -14.611 1.00 87.75 78 ALA A CA 1
ATOM 625 C C . ALA A 1 78 ? 6.492 0.794 -14.336 1.00 87.75 78 ALA A C 1
ATOM 627 O O . ALA A 1 78 ? 6.125 1.290 -13.267 1.00 87.75 78 ALA A O 1
ATOM 628 N N . GLN A 1 79 ? 5.618 0.456 -15.291 1.00 86.19 79 GLN A N 1
ATOM 629 C CA . GLN A 1 79 ? 4.173 0.659 -15.162 1.00 86.19 79 GLN A CA 1
ATOM 630 C C . GLN A 1 79 ? 3.563 -0.211 -14.061 1.00 86.19 79 GLN A C 1
ATOM 632 O O . GLN A 1 79 ? 2.788 0.290 -13.245 1.00 86.19 79 GLN A O 1
ATOM 637 N N . LEU A 1 80 ? 3.924 -1.495 -14.009 1.00 88.44 80 LEU A N 1
ATOM 638 C CA . LEU A 1 80 ? 3.456 -2.409 -12.971 1.00 88.44 80 LEU A CA 1
ATOM 639 C C . LEU 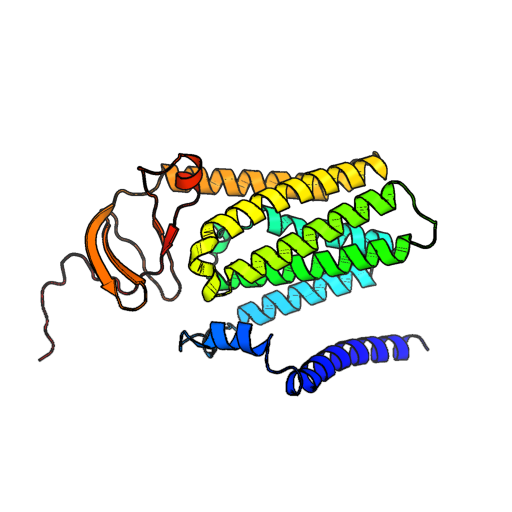A 1 80 ? 3.981 -2.021 -11.598 1.00 88.44 80 LEU A C 1
ATOM 641 O O . LEU A 1 80 ? 3.183 -1.971 -10.663 1.00 88.44 80 LEU A O 1
ATOM 645 N N . ALA A 1 81 ? 5.255 -1.623 -11.499 1.00 88.31 81 ALA A N 1
ATOM 646 C CA . ALA A 1 81 ? 5.797 -1.080 -10.266 1.00 88.31 81 ALA A CA 1
ATOM 647 C C . ALA A 1 81 ? 4.917 0.076 -9.788 1.00 88.31 81 ALA A C 1
ATOM 649 O O . ALA A 1 81 ? 4.368 0.002 -8.692 1.00 88.31 81 ALA A O 1
ATOM 650 N N . ALA A 1 82 ? 4.683 1.086 -10.636 1.00 85.50 82 ALA A N 1
ATOM 651 C CA . ALA A 1 82 ? 3.850 2.245 -10.317 1.00 85.50 82 ALA A CA 1
ATOM 652 C C . ALA A 1 82 ? 2.403 1.876 -9.930 1.00 85.50 82 ALA A C 1
ATOM 654 O O . ALA A 1 82 ? 1.853 2.457 -8.991 1.00 85.50 82 ALA A O 1
ATOM 655 N N . LEU A 1 83 ? 1.788 0.894 -10.598 1.00 84.50 83 LEU A N 1
ATOM 656 C CA . LEU A 1 83 ? 0.456 0.384 -10.250 1.00 84.50 83 LEU A CA 1
ATOM 657 C C . LEU A 1 83 ? 0.450 -0.318 -8.887 1.00 84.50 83 LEU A C 1
ATOM 659 O O . LEU A 1 83 ? -0.422 -0.053 -8.058 1.00 84.50 83 LEU A O 1
ATOM 663 N N . ASN A 1 84 ? 1.453 -1.151 -8.614 1.00 85.44 84 ASN A N 1
ATOM 664 C CA . ASN A 1 84 ? 1.634 -1.848 -7.343 1.00 85.44 84 ASN A CA 1
ATOM 665 C C . ASN A 1 84 ? 1.981 -0.899 -6.183 1.00 85.44 84 ASN A C 1
ATOM 667 O O . ASN A 1 84 ? 1.853 -1.282 -5.017 1.00 85.44 84 ASN A O 1
ATOM 671 N N . LEU A 1 85 ? 2.326 0.365 -6.469 1.00 78.81 85 LEU A N 1
ATOM 672 C CA . LEU A 1 85 ? 2.435 1.423 -5.461 1.00 78.81 85 LEU A CA 1
ATOM 673 C C . LEU A 1 85 ? 1.095 1.997 -5.026 1.00 78.81 85 LEU A C 1
ATOM 675 O O . LEU A 1 85 ? 0.980 2.419 -3.877 1.00 78.81 85 LEU A O 1
ATOM 679 N N . VAL A 1 86 ? 0.071 1.997 -5.885 1.00 78.88 86 VAL A N 1
ATOM 680 C CA . VAL A 1 86 ? -1.253 2.575 -5.582 1.00 78.88 86 VAL A CA 1
ATOM 681 C C . VAL A 1 86 ? -1.811 2.104 -4.219 1.00 78.88 86 VAL A C 1
ATOM 683 O O . VAL A 1 86 ? -2.226 2.946 -3.417 1.00 78.88 86 VAL A O 1
ATOM 686 N N . PRO A 1 87 ? -1.768 0.804 -3.866 1.00 73.44 87 PRO A N 1
ATOM 687 C CA . PRO A 1 87 ? -2.240 0.312 -2.570 1.00 73.44 87 PRO A CA 1
ATOM 688 C C . PRO A 1 87 ? -1.446 0.830 -1.363 1.00 73.44 87 PRO A C 1
ATOM 690 O O . PRO A 1 87 ? -2.017 0.951 -0.279 1.00 73.44 87 PRO A O 1
ATOM 693 N N . ILE A 1 88 ? -0.165 1.190 -1.520 1.00 72.50 88 ILE A N 1
ATOM 694 C CA . ILE A 1 88 ? 0.664 1.785 -0.447 1.00 72.50 88 ILE A CA 1
ATOM 695 C C . ILE A 1 88 ? 0.020 3.056 0.079 1.00 72.50 88 ILE A C 1
ATOM 697 O O . ILE A 1 88 ? -0.023 3.292 1.288 1.00 72.50 88 ILE A O 1
ATOM 701 N N . PHE A 1 89 ? -0.560 3.833 -0.827 1.00 69.25 89 PHE A N 1
ATOM 702 C CA . PHE A 1 89 ? -1.255 5.072 -0.513 1.00 69.25 89 PHE A CA 1
ATOM 703 C C . PHE A 1 89 ? -2.598 4.835 0.178 1.00 69.25 89 PHE A C 1
ATOM 705 O O . PHE A 1 89 ? -3.060 5.655 0.967 1.00 69.25 89 PHE A O 1
ATOM 712 N N . VAL A 1 90 ? -3.201 3.670 -0.028 1.00 67.25 90 VAL A N 1
ATOM 713 C CA . VAL A 1 90 ? -4.385 3.222 0.715 1.00 67.25 90 VAL A CA 1
ATOM 714 C C . VAL A 1 90 ? -3.995 2.680 2.109 1.00 67.25 90 VAL A C 1
ATOM 716 O O . VAL A 1 90 ? -4.827 2.602 3.023 1.00 67.25 90 VAL A O 1
ATOM 719 N N . GLY A 1 91 ? -2.709 2.379 2.315 1.00 59.00 91 GLY A N 1
ATOM 720 C CA . GLY A 1 91 ? -2.120 1.728 3.482 1.00 59.00 91 GLY A CA 1
ATOM 721 C C . GLY A 1 91 ? -2.372 2.398 4.838 1.00 59.00 91 GLY A C 1
ATOM 722 O O . GLY A 1 91 ? -2.704 3.581 4.963 1.00 59.00 91 GLY A O 1
ATOM 723 N N . GLY A 1 92 ? -2.250 1.599 5.900 1.00 60.16 92 GLY A N 1
ATOM 724 C CA . GLY A 1 92 ? -2.384 2.041 7.292 1.00 60.16 92 GLY A CA 1
ATOM 725 C C . GLY A 1 92 ? -3.509 1.365 8.051 1.00 60.16 92 GLY A C 1
ATOM 726 O O . GLY A 1 92 ? -3.347 1.004 9.212 1.00 60.16 92 GLY A O 1
ATOM 727 N N . ARG A 1 93 ? -4.660 1.255 7.388 1.00 67.56 93 ARG A N 1
ATOM 728 C CA . ARG A 1 93 ? -5.918 0.688 7.879 1.00 67.56 93 ARG A CA 1
ATOM 729 C C . ARG A 1 93 ? -6.777 0.306 6.687 1.00 67.56 93 ARG A C 1
ATOM 731 O O . ARG A 1 93 ? -6.663 0.944 5.638 1.00 67.56 93 ARG A O 1
ATOM 738 N N . THR A 1 94 ? -7.640 -0.681 6.847 1.00 61.16 94 THR A N 1
ATOM 739 C CA . THR A 1 94 ? -8.600 -1.041 5.802 1.00 61.16 94 THR A CA 1
ATOM 740 C C . THR A 1 94 ? -9.450 0.155 5.374 1.00 61.16 94 THR A C 1
ATOM 742 O O . THR A 1 94 ? -9.785 1.057 6.156 1.00 61.16 94 THR A O 1
ATOM 745 N N . ASN A 1 95 ? -9.778 0.170 4.087 1.00 68.12 95 ASN A N 1
ATOM 746 C CA . ASN A 1 95 ? -10.844 1.002 3.552 1.00 68.12 95 ASN A CA 1
ATOM 747 C C . ASN A 1 95 ? -12.196 0.328 3.865 1.00 68.12 95 ASN A C 1
ATOM 749 O O . ASN A 1 95 ? -12.272 -0.896 3.934 1.00 68.12 95 ASN A O 1
ATOM 753 N N . ILE A 1 96 ? -13.260 1.126 3.984 1.00 68.06 96 ILE A N 1
ATOM 754 C CA . ILE A 1 96 ? -14.664 0.697 4.055 1.00 68.06 96 ILE A CA 1
ATOM 755 C C . ILE A 1 96 ? -14.982 -0.401 3.032 1.00 68.06 96 ILE A C 1
ATOM 757 O O . ILE A 1 96 ? -15.728 -1.319 3.348 1.00 68.06 96 ILE A O 1
ATOM 761 N N . VAL A 1 97 ? -14.426 -0.326 1.818 1.00 69.00 97 VAL A N 1
ATOM 762 C CA . VAL A 1 97 ? -14.629 -1.364 0.791 1.00 69.00 97 VAL A CA 1
ATOM 763 C C . VAL A 1 97 ? -14.113 -2.723 1.270 1.00 69.00 97 VAL A C 1
ATOM 765 O O . VAL A 1 97 ? -14.843 -3.705 1.230 1.00 69.00 97 VAL A O 1
ATOM 768 N N . LEU A 1 98 ? -12.883 -2.774 1.784 1.00 72.81 98 LEU A N 1
ATOM 769 C CA . LEU A 1 98 ? -12.267 -4.014 2.260 1.00 72.81 98 LEU A CA 1
ATOM 770 C C . LEU A 1 98 ? -12.914 -4.507 3.560 1.00 72.81 98 LEU A C 1
ATOM 772 O O . LEU A 1 98 ? -13.092 -5.712 3.722 1.00 72.81 98 LEU A O 1
ATOM 776 N N . ASP A 1 99 ? -13.340 -3.582 4.427 1.00 70.88 99 ASP A N 1
ATOM 777 C CA . ASP A 1 99 ? -14.144 -3.896 5.616 1.00 70.88 99 ASP A CA 1
ATOM 778 C C . ASP A 1 99 ? -15.459 -4.584 5.226 1.00 70.88 99 ASP A C 1
ATOM 780 O O . ASP A 1 99 ? -15.823 -5.603 5.810 1.00 70.88 99 ASP A O 1
ATOM 784 N N . LYS A 1 100 ? -16.149 -4.072 4.197 1.00 73.00 100 LYS A N 1
ATOM 785 C CA . LYS A 1 100 ? -17.391 -4.664 3.672 1.00 73.00 100 LYS A CA 1
ATOM 786 C C . LYS A 1 100 ? -17.175 -6.022 3.009 1.00 73.00 100 LYS A C 1
ATOM 788 O O . LYS A 1 100 ? -18.070 -6.856 3.066 1.00 73.00 100 LYS A O 1
ATOM 793 N N . CYS A 1 101 ? -16.004 -6.262 2.423 1.00 71.62 101 CYS A N 1
ATOM 794 C CA . CYS A 1 101 ? -15.632 -7.575 1.892 1.00 71.62 101 CYS A CA 1
ATOM 795 C C . CYS A 1 101 ? -15.270 -8.593 2.989 1.00 71.62 101 CYS A C 1
ATOM 797 O O . CYS A 1 101 ? -14.910 -9.722 2.666 1.00 71.62 101 CYS A O 1
ATOM 799 N N . GLY A 1 102 ? -15.317 -8.211 4.272 1.00 70.06 102 GLY A N 1
ATOM 800 C CA . GLY A 1 102 ? -14.972 -9.099 5.382 1.00 70.06 102 GLY A CA 1
ATOM 801 C C . GLY A 1 102 ? -13.485 -9.450 5.444 1.00 70.06 102 GLY A C 1
ATOM 802 O O . GLY A 1 102 ? -13.113 -10.422 6.099 1.00 70.06 102 GLY A O 1
ATOM 803 N N . LEU A 1 103 ? -12.620 -8.682 4.772 1.00 71.06 103 LEU A N 1
ATOM 804 C CA . LEU A 1 103 ? -11.179 -8.892 4.849 1.00 71.06 103 LEU A CA 1
ATOM 805 C C . LEU A 1 103 ? -10.686 -8.494 6.237 1.00 71.06 103 LEU A C 1
ATOM 807 O O . LEU A 1 103 ? -10.870 -7.360 6.687 1.00 71.06 103 LEU A O 1
ATOM 811 N N . SER A 1 104 ? -10.023 -9.431 6.912 1.00 72.62 104 SER A N 1
ATOM 812 C CA . SER A 1 104 ? -9.386 -9.138 8.191 1.00 72.62 104 SER A CA 1
ATOM 813 C C . SER A 1 104 ? -8.288 -8.081 8.008 1.00 72.62 104 SER A C 1
ATOM 815 O O . SER A 1 104 ? -7.629 -8.012 6.964 1.00 72.62 104 SER A O 1
ATOM 817 N N . LEU A 1 105 ? -8.042 -7.278 9.048 1.00 74.31 105 LEU A N 1
ATOM 818 C CA . LEU A 1 105 ? -6.954 -6.292 9.045 1.00 74.31 105 LEU A CA 1
ATOM 819 C C . LEU A 1 105 ? -5.590 -6.944 8.750 1.00 74.31 105 LEU A C 1
ATOM 821 O O . LEU A 1 105 ? -4.746 -6.356 8.076 1.00 74.31 105 LEU A O 1
ATOM 825 N N . TRP A 1 106 ? -5.396 -8.180 9.212 1.00 72.38 106 TRP A N 1
ATOM 826 C CA . TRP A 1 106 ? -4.190 -8.965 8.962 1.00 72.38 106 TRP A CA 1
ATOM 827 C C . TRP A 1 106 ? -4.042 -9.347 7.495 1.00 72.38 106 TRP A C 1
ATOM 829 O O . TRP A 1 106 ? -2.988 -9.104 6.913 1.00 72.38 106 TRP A O 1
ATOM 839 N N . SER A 1 107 ? -5.102 -9.881 6.882 1.00 73.50 107 SER A N 1
ATOM 840 C CA . SER A 1 107 ? -5.120 -10.213 5.453 1.00 73.50 107 SER A CA 1
ATOM 841 C C . SER A 1 107 ? -4.841 -8.977 4.600 1.00 73.50 107 SER A C 1
ATOM 843 O O . SER A 1 107 ? -4.116 -9.062 3.613 1.00 73.50 107 SER A O 1
ATOM 845 N N . TYR A 1 108 ? -5.358 -7.816 5.011 1.00 77.06 108 TYR A N 1
ATOM 846 C CA . TYR A 1 108 ? -5.081 -6.546 4.349 1.00 77.06 108 TYR A CA 1
ATOM 847 C C . TYR A 1 108 ? -3.607 -6.129 4.447 1.00 77.06 108 TYR A C 1
ATOM 849 O O . TYR A 1 108 ? -3.005 -5.786 3.433 1.00 77.06 108 TYR A O 1
ATOM 857 N N . HIS A 1 109 ? -3.004 -6.172 5.639 1.00 76.56 109 HIS A N 1
ATOM 858 C CA . HIS A 1 109 ? -1.583 -5.837 5.800 1.00 76.56 109 HIS A CA 1
ATOM 859 C C . HIS A 1 109 ? -0.671 -6.817 5.059 1.00 76.56 109 HIS A C 1
ATOM 861 O O . HIS A 1 109 ? 0.329 -6.398 4.482 1.00 76.56 109 HIS A O 1
ATOM 867 N N . ALA A 1 110 ? -1.027 -8.102 5.043 1.00 76.19 110 ALA A N 1
ATOM 868 C CA . ALA A 1 110 ? -0.288 -9.118 4.311 1.00 76.19 110 ALA A CA 1
ATOM 869 C C . ALA A 1 110 ? -0.375 -8.895 2.793 1.00 76.19 110 ALA A C 1
ATOM 871 O O . ALA A 1 110 ? 0.654 -8.913 2.122 1.00 76.19 110 ALA A O 1
ATOM 872 N N . LEU A 1 111 ? -1.567 -8.597 2.258 1.00 77.06 111 LEU A N 1
ATOM 873 C CA . LEU A 1 111 ? -1.732 -8.215 0.853 1.00 77.06 111 LEU A CA 1
ATOM 874 C C . LEU A 1 111 ? -0.869 -6.995 0.522 1.00 77.06 111 LEU A C 1
ATOM 876 O O . LEU A 1 111 ? -0.124 -7.018 -0.450 1.00 77.06 111 LEU A O 1
ATOM 880 N N . LEU A 1 112 ? -0.932 -5.959 1.364 1.00 78.31 112 LEU A N 1
ATOM 881 C CA . LEU A 1 112 ? -0.155 -4.743 1.172 1.00 78.31 112 LEU A CA 1
ATOM 882 C C . LEU A 1 112 ? 1.344 -5.045 1.103 1.00 78.31 112 LEU A C 1
ATOM 884 O O . LEU A 1 112 ? 2.000 -4.553 0.197 1.00 78.31 112 LEU A O 1
ATOM 888 N N . TYR A 1 113 ? 1.845 -5.896 2.003 1.00 79.81 113 TYR A N 1
ATOM 889 C CA . TYR A 1 113 ? 3.237 -6.346 2.022 1.00 79.81 113 TYR A CA 1
ATOM 890 C C . TYR A 1 113 ? 3.656 -7.060 0.732 1.00 79.81 113 TYR A C 1
ATOM 892 O O . TYR A 1 113 ? 4.739 -6.813 0.202 1.00 79.81 113 TYR A O 1
ATOM 900 N N . TRP A 1 114 ? 2.801 -7.931 0.199 1.00 81.56 114 TRP A N 1
ATOM 901 C CA . TRP A 1 114 ? 3.096 -8.607 -1.062 1.00 81.56 114 TRP A CA 1
ATOM 902 C C . TRP A 1 114 ? 3.096 -7.641 -2.244 1.00 81.56 114 TRP A C 1
ATOM 904 O O . TRP A 1 114 ? 4.017 -7.684 -3.055 1.00 81.56 114 TRP A O 1
ATOM 914 N N . MET A 1 115 ? 2.117 -6.738 -2.322 1.00 83.31 115 MET A N 1
ATOM 915 C CA . MET A 1 115 ? 2.040 -5.746 -3.400 1.00 83.31 115 MET A CA 1
ATOM 916 C C . MET A 1 115 ? 3.243 -4.798 -3.374 1.00 83.31 115 MET A C 1
ATOM 918 O O . MET A 1 115 ? 3.858 -4.552 -4.408 1.00 83.31 115 MET A O 1
ATOM 922 N N . THR A 1 116 ? 3.640 -4.330 -2.187 1.00 79.44 116 THR A N 1
ATOM 923 C CA . THR A 1 116 ? 4.829 -3.488 -2.018 1.00 79.44 116 THR A CA 1
ATOM 924 C C . THR A 1 116 ? 6.104 -4.238 -2.375 1.00 79.44 116 THR A C 1
ATOM 926 O O . THR A 1 116 ? 7.006 -3.659 -2.981 1.00 79.44 116 THR A O 1
ATOM 929 N N . GLY A 1 117 ? 6.212 -5.514 -1.998 1.00 83.69 117 GLY A N 1
ATOM 930 C CA . GLY A 1 117 ? 7.347 -6.372 -2.335 1.00 83.69 117 GLY A CA 1
ATOM 931 C C . GLY A 1 117 ? 7.498 -6.570 -3.843 1.00 83.69 117 GLY A C 1
ATOM 932 O O . GLY A 1 117 ? 8.573 -6.319 -4.384 1.00 83.69 117 GLY A O 1
ATOM 933 N N . VAL A 1 118 ? 6.412 -6.941 -4.525 1.00 86.50 118 VAL A N 1
ATOM 934 C CA . VAL A 1 118 ? 6.390 -7.139 -5.985 1.00 86.50 118 VAL A CA 1
ATOM 935 C C . VAL A 1 118 ? 6.706 -5.839 -6.719 1.00 86.50 118 VAL A C 1
ATOM 937 O O . VAL A 1 118 ? 7.640 -5.819 -7.514 1.00 86.50 118 VAL A O 1
ATOM 940 N N . GLY A 1 119 ? 6.045 -4.731 -6.366 1.00 86.06 119 GLY A N 1
ATOM 941 C CA . GLY A 1 119 ? 6.327 -3.431 -6.981 1.00 86.06 119 GLY A CA 1
ATOM 942 C C . GLY A 1 119 ? 7.765 -2.950 -6.761 1.00 86.06 119 GLY A C 1
ATOM 943 O O . GLY A 1 119 ? 8.334 -2.282 -7.619 1.00 86.06 119 GLY A O 1
ATOM 944 N N . THR A 1 120 ? 8.398 -3.327 -5.643 1.00 84.00 120 THR A N 1
ATOM 945 C CA . THR A 1 120 ? 9.830 -3.057 -5.432 1.00 84.00 120 THR A CA 1
ATOM 946 C C . THR A 1 120 ? 10.683 -3.870 -6.399 1.00 84.00 120 THR A C 1
ATOM 948 O O . THR A 1 120 ? 11.551 -3.304 -7.050 1.00 84.00 120 THR A O 1
ATOM 951 N N . ILE A 1 121 ? 10.431 -5.175 -6.532 1.00 86.00 121 ILE A N 1
ATOM 952 C CA . ILE A 1 121 ? 11.175 -6.035 -7.467 1.00 86.00 121 ILE A CA 1
ATOM 953 C C . ILE A 1 121 ? 11.047 -5.509 -8.901 1.00 86.00 121 ILE A C 1
ATOM 955 O O . ILE A 1 121 ? 12.052 -5.403 -9.596 1.00 86.00 121 ILE A O 1
ATOM 959 N N . GLU A 1 122 ? 9.844 -5.126 -9.321 1.00 87.69 122 GLU A N 1
ATOM 960 C CA . GLU A 1 122 ? 9.582 -4.554 -10.647 1.00 87.69 122 GLU A CA 1
ATOM 961 C C . GLU A 1 122 ? 10.296 -3.212 -10.853 1.00 87.69 122 GLU A C 1
ATOM 963 O O . GLU A 1 122 ? 10.888 -2.994 -11.906 1.00 87.69 122 GLU A O 1
ATOM 968 N N . ALA A 1 123 ? 10.330 -2.342 -9.836 1.00 85.69 123 ALA A N 1
ATOM 969 C CA . ALA A 1 123 ? 11.084 -1.091 -9.904 1.00 85.69 123 ALA A CA 1
ATOM 970 C C . ALA A 1 123 ? 12.592 -1.342 -10.070 1.00 85.69 123 ALA A C 1
ATOM 972 O O . ALA A 1 123 ? 13.245 -0.673 -10.867 1.00 85.69 123 ALA A O 1
ATOM 973 N N . PHE A 1 124 ? 13.154 -2.320 -9.353 1.00 84.75 124 PHE A N 1
ATOM 974 C CA . PHE A 1 124 ? 14.565 -2.691 -9.504 1.00 84.75 124 PHE A CA 1
ATOM 975 C C . PHE A 1 124 ? 14.857 -3.379 -10.835 1.00 84.75 124 PHE A C 1
ATOM 977 O O . PHE A 1 124 ? 15.934 -3.169 -11.387 1.00 84.75 124 PHE A O 1
ATOM 984 N N . LEU A 1 125 ? 13.911 -4.159 -11.363 1.00 85.81 125 LEU A N 1
ATOM 985 C CA . LEU A 1 125 ? 14.009 -4.719 -12.705 1.00 85.81 125 LEU A CA 1
ATOM 986 C C . LEU A 1 125 ? 14.078 -3.597 -13.747 1.00 85.81 125 LEU A C 1
ATOM 988 O O . LEU A 1 125 ? 15.006 -3.597 -14.549 1.00 85.81 125 LEU A O 1
ATOM 992 N N . HIS A 1 126 ? 13.173 -2.615 -13.680 1.00 87.06 126 HIS A N 1
ATOM 993 C CA . HIS A 1 126 ? 13.199 -1.435 -14.547 1.00 87.06 126 HIS A CA 1
ATOM 994 C C . HIS A 1 126 ? 14.541 -0.695 -14.451 1.00 87.06 126 HIS A C 1
ATOM 996 O O . HIS A 1 126 ? 15.210 -0.503 -15.460 1.00 87.06 126 HIS A O 1
ATOM 1002 N N . ILE A 1 127 ? 14.993 -0.367 -13.233 1.00 84.31 127 ILE A N 1
ATOM 1003 C CA . ILE A 1 127 ? 16.293 0.287 -13.011 1.00 84.31 127 ILE A CA 1
ATOM 1004 C C . ILE A 1 127 ? 17.427 -0.530 -13.646 1.00 84.31 127 ILE A C 1
ATOM 1006 O O . ILE A 1 127 ? 18.259 0.027 -14.355 1.00 84.31 127 ILE A O 1
ATOM 1010 N N . GLY A 1 128 ? 17.459 -1.846 -13.423 1.00 83.56 128 GLY A N 1
ATOM 1011 C CA . GLY A 1 128 ? 18.490 -2.727 -13.972 1.00 83.56 128 GLY A CA 1
ATOM 1012 C C . GLY A 1 128 ? 18.510 -2.752 -15.502 1.00 83.56 128 GLY A C 1
ATOM 1013 O O . GLY A 1 128 ? 19.587 -2.747 -16.094 1.00 83.56 128 GLY A O 1
ATOM 1014 N N . LEU A 1 129 ? 17.342 -2.724 -16.147 1.00 84.44 129 LEU A N 1
ATOM 1015 C CA . LEU A 1 129 ? 17.234 -2.694 -17.608 1.00 84.44 129 LEU A CA 1
ATOM 1016 C C . LEU A 1 129 ? 17.717 -1.357 -18.198 1.00 84.44 129 LEU A C 1
ATOM 1018 O O . LEU A 1 129 ? 18.391 -1.362 -19.227 1.00 84.44 129 LEU A O 1
ATOM 1022 N N . GLU A 1 130 ? 17.466 -0.243 -17.506 1.00 81.75 130 GLU A N 1
ATOM 1023 C CA . GLU A 1 130 ? 17.865 1.111 -17.928 1.00 81.75 130 GLU A CA 1
ATOM 1024 C C . GLU A 1 130 ? 19.340 1.455 -17.623 1.00 81.75 130 GLU A C 1
ATOM 1026 O O . GLU A 1 130 ? 19.912 2.363 -18.225 1.00 81.75 130 GLU A O 1
ATOM 1031 N N . THR A 1 131 ? 20.011 0.738 -16.707 1.00 72.25 131 THR A N 1
ATOM 1032 C CA . THR A 1 131 ? 21.406 1.053 -16.301 1.00 72.25 131 THR A CA 1
ATOM 1033 C C . THR A 1 131 ? 22.472 0.906 -17.396 1.00 72.25 131 THR A C 1
ATOM 1035 O O . THR A 1 131 ? 23.623 1.288 -17.176 1.00 72.25 131 THR A O 1
ATOM 1038 N N . ASN A 1 132 ? 22.118 0.413 -18.583 1.00 62.19 132 ASN A N 1
ATOM 1039 C CA . ASN A 1 132 ? 23.061 0.225 -19.687 1.00 62.19 132 ASN A CA 1
ATOM 1040 C C . ASN A 1 132 ? 23.466 1.532 -20.401 1.00 62.19 132 ASN A C 1
ATOM 1042 O O . ASN A 1 132 ? 24.451 1.528 -21.136 1.00 62.19 132 ASN A O 1
ATOM 1046 N N . GLU A 1 133 ? 22.770 2.650 -20.166 1.00 59.00 133 GLU A N 1
ATOM 1047 C CA . GLU A 1 133 ? 22.992 3.918 -20.891 1.00 59.00 133 GLU A CA 1
ATOM 1048 C C . GLU A 1 133 ? 23.783 4.985 -20.103 1.00 59.00 133 GLU A C 1
ATOM 1050 O O . GLU A 1 133 ? 23.969 6.113 -20.562 1.00 59.00 133 GLU A O 1
ATOM 1055 N N . GLY A 1 134 ? 24.316 4.634 -18.926 1.00 59.53 134 GLY A N 1
ATOM 1056 C CA . GLY A 1 134 ? 25.073 5.547 -18.062 1.00 59.53 134 GLY A CA 1
ATOM 1057 C C . GLY A 1 134 ? 24.203 6.328 -17.067 1.00 59.53 134 GLY A C 1
ATOM 1058 O O . GLY A 1 134 ? 22.976 6.247 -17.060 1.00 59.53 134 GLY A O 1
ATOM 1059 N N . ALA A 1 135 ? 24.844 7.064 -16.152 1.00 60.41 135 ALA A N 1
ATOM 1060 C CA . ALA A 1 135 ? 24.141 7.748 -15.066 1.00 60.41 135 ALA A CA 1
ATOM 1061 C C . ALA A 1 135 ? 23.426 9.018 -15.554 1.00 60.41 135 ALA A C 1
ATOM 1063 O O . ALA A 1 135 ? 24.020 10.092 -15.645 1.00 60.41 135 ALA A O 1
ATOM 1064 N N . THR A 1 136 ? 22.132 8.892 -15.837 1.00 77.12 136 THR A N 1
ATOM 1065 C CA . THR A 1 136 ? 21.253 9.993 -16.245 1.00 77.12 136 THR A CA 1
ATOM 1066 C C . THR A 1 136 ? 20.339 10.440 -15.089 1.00 77.12 136 THR A C 1
ATOM 1068 O O . THR A 1 136 ? 20.155 9.733 -14.095 1.00 77.12 136 THR A O 1
ATOM 1071 N N . VAL A 1 137 ? 19.746 11.638 -15.183 1.00 75.88 137 VAL A N 1
ATOM 1072 C CA . VAL A 1 137 ? 18.753 12.137 -14.201 1.00 75.88 137 VAL A CA 1
ATOM 1073 C C . VAL A 1 137 ? 17.564 11.160 -14.013 1.00 75.88 137 VAL A C 1
ATOM 1075 O O . VAL A 1 137 ? 17.138 10.955 -12.868 1.00 75.88 137 VAL A O 1
ATOM 1078 N N . PRO A 1 138 ? 17.053 10.492 -15.068 1.00 78.62 138 PRO A N 1
ATOM 1079 C CA . PRO A 1 138 ? 16.117 9.375 -14.939 1.00 78.62 138 PRO A CA 1
ATOM 1080 C C . PRO A 1 138 ? 16.584 8.243 -14.020 1.00 78.62 138 PRO A C 1
ATOM 1082 O O . PRO A 1 138 ? 15.814 7.802 -13.169 1.00 78.62 138 PRO A O 1
ATOM 1085 N N . LEU A 1 139 ? 17.850 7.824 -14.115 1.00 78.69 139 LEU A N 1
ATOM 1086 C CA . LEU A 1 139 ? 18.386 6.752 -13.275 1.00 78.69 139 LEU A CA 1
ATOM 1087 C C . LEU A 1 139 ? 18.392 7.147 -11.792 1.00 78.69 139 LEU A C 1
ATOM 1089 O O . LEU A 1 139 ? 17.971 6.372 -10.936 1.00 78.69 139 LEU A O 1
ATOM 1093 N N . VAL A 1 140 ? 18.830 8.372 -11.479 1.00 81.62 140 VAL A N 1
ATOM 1094 C CA . VAL A 1 140 ? 18.874 8.876 -10.094 1.00 81.62 140 VAL A CA 1
ATOM 1095 C C . VAL A 1 140 ? 17.468 8.980 -9.499 1.00 81.62 140 VAL A C 1
ATOM 1097 O O . VAL A 1 140 ? 17.244 8.571 -8.358 1.00 81.62 140 VAL A O 1
ATOM 1100 N N . SER A 1 141 ? 16.510 9.503 -10.267 1.00 82.00 141 SER A N 1
ATOM 1101 C CA . SER A 1 141 ? 15.120 9.612 -9.813 1.00 82.00 141 SER A CA 1
ATOM 1102 C C . SER A 1 141 ? 14.450 8.239 -9.664 1.00 82.00 141 SER A C 1
ATOM 1104 O O . SER A 1 141 ? 13.746 8.023 -8.677 1.00 82.00 141 SER A O 1
ATOM 1106 N N . GLY A 1 142 ? 14.741 7.278 -10.549 1.00 81.06 142 GLY A N 1
ATOM 1107 C CA . GLY A 1 142 ? 14.277 5.892 -10.430 1.00 81.06 142 GLY A CA 1
ATOM 1108 C C . GLY A 1 142 ? 14.837 5.183 -9.191 1.00 81.06 142 GLY A C 1
ATOM 1109 O O . GLY A 1 142 ? 14.082 4.596 -8.415 1.00 81.06 142 GLY A O 1
ATOM 1110 N N . LEU A 1 143 ? 16.144 5.314 -8.933 1.00 83.38 143 LEU A N 1
ATOM 1111 C CA . LEU A 1 143 ? 16.793 4.788 -7.724 1.00 83.38 143 LEU A CA 1
ATOM 1112 C C . LEU A 1 143 ? 16.185 5.368 -6.445 1.00 83.38 143 LEU A C 1
ATOM 1114 O O . LEU A 1 143 ? 15.949 4.628 -5.489 1.00 83.38 143 LEU A O 1
ATOM 1118 N N . LEU A 1 144 ? 15.896 6.674 -6.420 1.00 84.75 144 LEU A N 1
ATOM 1119 C CA . LEU A 1 144 ? 15.238 7.309 -5.279 1.00 84.75 144 LEU A CA 1
ATOM 1120 C C . LEU A 1 144 ? 13.868 6.676 -5.007 1.00 84.75 144 LEU A C 1
ATOM 1122 O O . LEU A 1 144 ? 13.584 6.333 -3.858 1.00 84.75 144 LEU A O 1
ATOM 1126 N N . VAL A 1 145 ? 13.047 6.484 -6.047 1.00 83.31 145 VAL A N 1
ATOM 1127 C CA . VAL A 1 145 ? 11.753 5.799 -5.919 1.00 83.31 145 VAL A CA 1
ATOM 1128 C C . VAL A 1 145 ? 11.969 4.398 -5.347 1.00 83.31 145 VAL A C 1
ATOM 1130 O O . VAL A 1 145 ? 11.434 4.106 -4.278 1.00 83.31 145 VAL A O 1
ATOM 1133 N N . GLY A 1 146 ? 12.814 3.572 -5.973 1.00 80.50 146 GLY A N 1
ATOM 1134 C CA . GLY A 1 146 ? 13.085 2.196 -5.535 1.00 80.50 146 GLY A CA 1
ATOM 1135 C C . GLY A 1 146 ? 13.555 2.091 -4.078 1.00 80.50 146 GLY A C 1
ATOM 1136 O O . GLY A 1 146 ? 13.082 1.236 -3.326 1.00 80.50 146 GLY A O 1
ATOM 1137 N N . MET A 1 147 ? 14.413 3.009 -3.628 1.00 82.62 147 MET A N 1
ATOM 1138 C CA . MET A 1 147 ? 14.873 3.058 -2.237 1.00 82.62 147 MET A CA 1
ATOM 1139 C C . MET A 1 147 ? 13.746 3.407 -1.262 1.00 82.62 147 MET A C 1
ATOM 1141 O O . MET A 1 147 ? 13.633 2.778 -0.206 1.00 82.62 147 MET A O 1
ATOM 1145 N N . ILE A 1 148 ? 12.870 4.356 -1.608 1.00 83.56 148 ILE A N 1
ATOM 1146 C CA . ILE A 1 148 ? 11.699 4.673 -0.779 1.00 83.56 148 ILE A CA 1
ATOM 1147 C C . ILE A 1 148 ? 10.784 3.446 -0.660 1.00 83.56 148 ILE A C 1
ATOM 1149 O O . ILE A 1 148 ? 10.233 3.201 0.418 1.00 83.56 148 ILE A O 1
ATOM 1153 N N . LEU A 1 149 ? 10.657 2.635 -1.716 1.00 77.62 149 LEU A N 1
ATOM 1154 C CA . LEU A 1 149 ? 9.864 1.401 -1.682 1.00 77.62 149 LEU A CA 1
ATOM 1155 C C . LEU A 1 149 ? 10.451 0.349 -0.750 1.00 77.62 149 LEU A C 1
ATOM 1157 O O . LEU A 1 149 ? 9.710 -0.239 0.040 1.00 77.62 149 LEU A O 1
ATOM 1161 N N . ILE A 1 150 ? 11.772 0.156 -0.773 1.00 81.44 150 ILE A N 1
ATOM 1162 C CA . ILE A 1 150 ? 12.455 -0.734 0.174 1.00 81.44 150 ILE A CA 1
ATOM 1163 C C . ILE A 1 150 ? 12.188 -0.280 1.607 1.00 81.44 150 ILE A C 1
ATOM 1165 O O . ILE A 1 150 ? 11.763 -1.081 2.440 1.00 81.44 150 ILE A O 1
ATOM 1169 N N . VAL A 1 151 ? 12.401 1.004 1.906 1.00 82.62 151 VAL A N 1
ATOM 1170 C CA . VAL A 1 151 ? 12.209 1.528 3.265 1.00 82.62 151 VAL A CA 1
ATOM 1171 C C . VAL A 1 151 ? 10.744 1.393 3.695 1.00 82.62 151 VAL A C 1
ATOM 1173 O O . VAL A 1 151 ? 10.472 1.000 4.829 1.00 82.62 151 VAL A O 1
ATOM 1176 N N . SER A 1 152 ? 9.801 1.632 2.781 1.00 78.12 152 SER A N 1
ATOM 1177 C CA . SER A 1 152 ? 8.363 1.430 3.012 1.00 78.12 152 SER A CA 1
ATOM 1178 C C . SER A 1 152 ? 8.020 -0.038 3.286 1.00 78.12 152 SER A C 1
ATOM 1180 O O . SER A 1 152 ? 7.209 -0.335 4.161 1.00 78.12 152 SER A O 1
ATOM 1182 N N . ASN A 1 153 ? 8.642 -0.978 2.575 1.00 76.75 153 ASN A N 1
ATOM 1183 C CA . ASN A 1 153 ? 8.492 -2.411 2.829 1.00 76.75 153 ASN A CA 1
ATOM 1184 C C . ASN A 1 153 ? 9.020 -2.798 4.211 1.00 76.75 153 ASN A C 1
ATOM 1186 O O . ASN A 1 153 ? 8.341 -3.490 4.966 1.00 76.75 153 ASN A O 1
ATOM 1190 N N . VAL A 1 154 ? 10.216 -2.326 4.567 1.00 77.44 154 VAL A N 1
ATOM 1191 C CA . VAL A 1 154 ? 10.843 -2.602 5.867 1.00 77.44 154 VAL A CA 1
ATOM 1192 C C . VAL A 1 154 ? 10.002 -2.034 7.011 1.00 77.44 154 VAL A C 1
ATOM 1194 O O . VAL A 1 154 ? 9.774 -2.720 8.009 1.00 77.44 154 VAL A O 1
ATOM 1197 N N . ALA A 1 155 ? 9.492 -0.810 6.867 1.00 77.69 155 ALA A N 1
ATOM 1198 C CA . ALA A 1 155 ? 8.601 -0.203 7.848 1.00 77.69 155 ALA A CA 1
ATOM 1199 C C . ALA A 1 155 ? 7.297 -1.003 8.001 1.00 77.69 155 ALA A C 1
ATOM 1201 O O . ALA A 1 155 ? 6.875 -1.262 9.131 1.00 77.69 155 ALA A O 1
ATOM 1202 N N . LEU A 1 156 ? 6.702 -1.462 6.893 1.00 75.00 156 LEU A N 1
ATOM 1203 C CA . LEU A 1 156 ? 5.509 -2.308 6.915 1.00 75.00 156 LEU A CA 1
ATOM 1204 C C . LEU A 1 156 ? 5.775 -3.661 7.594 1.00 75.00 156 LEU A C 1
ATOM 1206 O O . LEU A 1 156 ? 5.009 -4.045 8.476 1.00 75.00 156 LEU A O 1
ATOM 1210 N N . CYS A 1 157 ? 6.892 -4.331 7.290 1.00 72.69 157 CYS A N 1
ATOM 1211 C CA . CYS A 1 157 ? 7.339 -5.527 8.016 1.00 72.69 157 CYS A CA 1
ATOM 1212 C C . CYS A 1 157 ? 7.437 -5.270 9.521 1.00 72.69 157 CYS A C 1
ATOM 1214 O O . CYS A 1 157 ? 6.980 -6.080 10.328 1.00 72.69 157 CYS A O 1
ATOM 1216 N N . GLY A 1 158 ? 7.997 -4.118 9.901 1.00 70.19 158 GLY A N 1
ATOM 1217 C CA . GLY A 1 158 ? 8.133 -3.705 11.291 1.00 70.19 158 GLY A CA 1
ATOM 1218 C C . GLY A 1 158 ? 6.798 -3.634 12.035 1.00 70.19 158 GLY A C 1
ATOM 1219 O O . GLY A 1 158 ? 6.746 -4.002 13.206 1.00 70.19 158 GLY A O 1
ATOM 1220 N N . THR A 1 159 ? 5.707 -3.236 11.365 1.00 68.00 159 THR A N 1
ATOM 1221 C CA . THR A 1 159 ? 4.366 -3.178 11.987 1.00 68.00 159 THR A CA 1
ATOM 1222 C C . THR A 1 159 ? 3.815 -4.549 12.382 1.00 68.00 159 THR A C 1
ATOM 1224 O O . THR A 1 159 ? 2.943 -4.636 13.242 1.00 68.00 159 THR A O 1
ATOM 1227 N N . VAL A 1 160 ? 4.337 -5.622 11.785 1.00 65.50 160 VAL A N 1
ATOM 1228 C CA . VAL A 1 160 ? 3.916 -7.003 12.052 1.00 65.50 160 VAL A CA 1
ATOM 1229 C C . VAL A 1 160 ? 4.766 -7.648 13.158 1.00 65.50 160 VAL A C 1
ATOM 1231 O O . VAL A 1 160 ? 4.387 -8.681 13.709 1.00 65.50 160 VAL A O 1
ATOM 1234 N N . LEU A 1 161 ? 5.901 -7.042 13.534 1.00 64.75 161 LEU A N 1
ATOM 1235 C CA . LEU A 1 161 ? 6.801 -7.583 14.552 1.00 64.75 161 LEU A CA 1
ATOM 1236 C C . LEU A 1 161 ? 6.308 -7.259 15.973 1.00 64.75 161 LEU A C 1
ATOM 1238 O O . LEU A 1 161 ? 6.217 -6.086 16.345 1.00 64.75 161 LEU A O 1
ATOM 1242 N N . PRO A 1 162 ? 6.092 -8.265 16.841 1.00 60.16 162 PRO A N 1
ATOM 1243 C CA . PRO A 1 162 ? 5.466 -8.032 18.140 1.00 60.16 162 PRO A CA 1
ATOM 1244 C C . PRO A 1 162 ? 6.335 -7.245 19.121 1.00 60.16 162 PRO A C 1
ATOM 1246 O O . PRO A 1 162 ? 5.827 -6.529 19.982 1.00 60.16 162 PRO A O 1
ATOM 1249 N N . ASN A 1 163 ? 7.657 -7.304 18.965 1.00 66.44 163 ASN A N 1
ATOM 1250 C CA . ASN A 1 163 ? 8.573 -6.514 19.788 1.00 66.44 163 ASN A CA 1
ATOM 1251 C C . ASN A 1 163 ? 8.529 -5.015 19.440 1.00 66.44 163 ASN A C 1
ATOM 1253 O O . ASN A 1 163 ? 9.000 -4.191 20.223 1.00 66.44 163 ASN A O 1
ATOM 1257 N N . LEU A 1 164 ? 7.932 -4.650 18.300 1.00 66.69 164 LEU A N 1
ATOM 1258 C CA . LEU A 1 164 ? 7.817 -3.272 17.828 1.00 66.69 164 LEU A CA 1
ATOM 1259 C C . LEU A 1 164 ? 6.427 -2.663 18.062 1.00 66.69 164 LEU A C 1
ATOM 1261 O O . LEU A 1 164 ? 6.214 -1.507 17.703 1.00 66.69 164 LEU A O 1
ATOM 1265 N N . HIS A 1 165 ? 5.512 -3.353 18.757 1.00 65.25 165 HIS A N 1
ATOM 1266 C CA . HIS A 1 165 ? 4.187 -2.803 19.091 1.00 65.25 165 HIS A CA 1
ATOM 1267 C C . HIS A 1 165 ? 4.259 -1.458 19.833 1.00 65.25 165 HIS A C 1
ATOM 1269 O O . HIS A 1 165 ? 3.409 -0.591 19.638 1.00 65.25 165 HIS A O 1
ATOM 1275 N N . ARG A 1 166 ? 5.310 -1.234 20.637 1.00 68.56 166 ARG A N 1
ATOM 1276 C CA . ARG A 1 166 ? 5.530 0.044 21.344 1.00 68.56 166 ARG A CA 1
ATOM 1277 C C . ARG A 1 166 ? 5.747 1.226 20.397 1.00 68.56 166 ARG A C 1
ATOM 1279 O O . ARG A 1 166 ? 5.428 2.354 20.758 1.00 68.56 166 ARG A O 1
ATOM 1286 N N . ILE A 1 167 ? 6.279 0.970 19.203 1.00 77.31 167 ILE A N 1
ATOM 1287 C CA . ILE A 1 167 ? 6.559 1.986 18.183 1.00 77.31 167 ILE A CA 1
ATOM 1288 C C . ILE A 1 167 ? 5.644 1.862 16.962 1.00 77.31 167 ILE A C 1
ATOM 1290 O O . ILE A 1 167 ? 5.821 2.600 15.999 1.00 77.31 167 ILE A O 1
ATOM 1294 N N . GLU A 1 168 ? 4.638 0.986 16.988 1.00 72.44 168 GLU A N 1
ATOM 1295 C CA . GLU A 1 168 ? 3.754 0.727 15.846 1.00 72.44 168 GLU A CA 1
ATOM 1296 C C . GLU A 1 168 ? 3.095 2.016 15.332 1.00 72.44 168 GLU A C 1
ATOM 1298 O O . GLU A 1 168 ? 3.070 2.289 14.134 1.00 72.44 168 GLU A O 1
ATOM 1303 N N . GLY A 1 169 ? 2.643 2.884 16.243 1.00 74.00 169 GLY A N 1
ATOM 1304 C CA . GLY A 1 169 ? 2.090 4.189 15.875 1.00 74.00 169 GLY A CA 1
ATOM 1305 C C . GLY A 1 169 ? 3.095 5.109 15.168 1.00 74.00 169 GLY A C 1
ATOM 1306 O O . GLY A 1 169 ? 2.696 5.918 14.329 1.00 74.00 169 GLY A O 1
ATOM 1307 N N . VAL A 1 170 ? 4.389 4.995 15.484 1.00 81.88 170 VAL A N 1
ATOM 1308 C CA . VAL A 1 170 ? 5.471 5.723 14.803 1.00 81.88 170 VAL A CA 1
ATOM 1309 C C . VAL A 1 170 ? 5.734 5.109 13.432 1.00 81.88 170 VAL A C 1
ATOM 1311 O O . VAL A 1 170 ? 5.795 5.851 12.457 1.00 81.88 170 VAL A O 1
ATOM 1314 N N . LEU A 1 171 ? 5.794 3.779 13.332 1.00 80.00 171 LEU A N 1
ATOM 1315 C CA . LEU A 1 171 ? 5.970 3.069 12.062 1.00 80.00 171 LEU A CA 1
ATOM 1316 C C . LEU A 1 171 ? 4.846 3.393 11.073 1.00 80.00 171 LEU A C 1
ATOM 1318 O O . LEU A 1 171 ? 5.118 3.697 9.918 1.00 80.00 171 LEU A O 1
ATOM 1322 N N . TRP A 1 172 ? 3.594 3.466 11.529 1.00 77.12 172 TRP A N 1
ATOM 1323 C CA . TRP A 1 172 ? 2.479 3.890 10.677 1.00 77.12 172 TRP A CA 1
ATOM 1324 C C . TRP A 1 172 ? 2.566 5.353 10.240 1.00 77.12 172 TRP A C 1
ATOM 1326 O O . TRP A 1 172 ? 2.190 5.699 9.119 1.00 77.12 172 TRP A O 1
ATOM 1336 N N . LYS A 1 173 ? 3.048 6.248 11.111 1.00 81.19 173 LYS A N 1
ATOM 1337 C CA . LYS A 1 173 ? 3.308 7.646 10.733 1.00 81.19 173 LYS A CA 1
ATOM 1338 C C . LYS A 1 173 ? 4.404 7.721 9.672 1.00 81.19 173 LYS A C 1
ATOM 1340 O O . LYS A 1 173 ? 4.198 8.406 8.675 1.00 81.19 173 LYS A O 1
ATOM 1345 N N . ALA A 1 174 ? 5.498 6.990 9.875 1.00 83.75 174 ALA A N 1
ATOM 1346 C CA . ALA A 1 174 ? 6.605 6.896 8.937 1.00 83.75 174 ALA A CA 1
ATOM 1347 C C . ALA A 1 174 ? 6.142 6.326 7.593 1.00 83.75 174 ALA A C 1
ATOM 1349 O O . ALA A 1 174 ? 6.391 6.951 6.574 1.00 83.75 174 ALA A O 1
ATOM 1350 N N . GLN A 1 175 ? 5.365 5.240 7.585 1.00 82.62 175 GLN A N 1
ATOM 1351 C CA . GLN A 1 175 ? 4.832 4.640 6.360 1.00 82.62 175 GLN A CA 1
ATOM 1352 C C . GLN A 1 175 ? 4.006 5.628 5.537 1.00 82.62 175 GLN A C 1
ATOM 1354 O O . GLN A 1 175 ? 4.134 5.682 4.321 1.00 82.62 175 GLN A O 1
ATOM 1359 N N . ARG A 1 176 ? 3.168 6.443 6.188 1.00 80.56 176 ARG A N 1
ATOM 1360 C CA . ARG A 1 176 ? 2.377 7.468 5.487 1.00 80.56 176 ARG A CA 1
ATOM 1361 C C . ARG A 1 176 ? 3.255 8.558 4.885 1.00 80.56 176 ARG A C 1
ATOM 1363 O O . ARG A 1 176 ? 2.975 9.009 3.779 1.00 80.56 176 ARG A O 1
ATOM 1370 N N . LEU A 1 177 ? 4.286 8.986 5.611 1.00 85.88 177 LEU A N 1
ATOM 1371 C CA . LEU A 1 177 ? 5.246 9.960 5.101 1.00 85.88 177 LEU A CA 1
ATOM 1372 C C . LEU A 1 177 ? 6.028 9.379 3.918 1.00 85.88 177 LEU A C 1
ATOM 1374 O O . LEU A 1 177 ? 6.117 10.025 2.883 1.00 85.88 177 LEU A O 1
ATOM 1378 N N . LEU A 1 178 ? 6.530 8.150 4.052 1.00 85.69 178 LEU A N 1
ATOM 1379 C CA . LEU A 1 178 ? 7.246 7.434 2.999 1.00 85.69 178 LEU A CA 1
ATOM 1380 C C . LEU A 1 178 ? 6.377 7.228 1.764 1.00 85.69 178 LEU A C 1
ATOM 1382 O O . LEU A 1 178 ? 6.857 7.462 0.664 1.00 85.69 178 LEU A O 1
ATOM 1386 N N . ALA A 1 179 ? 5.097 6.889 1.939 1.00 83.31 179 ALA A N 1
ATOM 1387 C CA . ALA A 1 179 ? 4.143 6.851 0.843 1.00 83.31 179 ALA A CA 1
ATOM 1388 C C . ALA A 1 179 ? 4.110 8.217 0.143 1.00 83.31 179 ALA A C 1
ATOM 1390 O O . ALA A 1 179 ? 4.474 8.297 -1.020 1.00 83.31 179 ALA A O 1
ATOM 1391 N N . MET A 1 180 ? 3.794 9.314 0.844 1.00 86.38 180 MET A N 1
ATOM 1392 C CA . MET A 1 180 ? 3.759 10.657 0.234 1.00 86.38 180 MET A CA 1
ATOM 1393 C C . MET A 1 180 ? 5.050 11.017 -0.512 1.00 86.38 180 MET A C 1
ATOM 1395 O O . MET A 1 180 ? 4.988 11.527 -1.628 1.00 86.38 180 MET A O 1
ATOM 1399 N N . LEU A 1 181 ? 6.209 10.709 0.072 1.00 88.19 181 LEU A N 1
ATOM 1400 C CA . LEU A 1 181 ? 7.504 10.906 -0.575 1.00 88.19 181 LEU A CA 1
ATOM 1401 C C . LEU A 1 181 ? 7.660 10.036 -1.829 1.00 88.19 181 LEU A C 1
ATOM 1403 O O . LEU A 1 181 ? 8.148 10.538 -2.835 1.00 88.19 181 LEU A O 1
ATOM 1407 N N . ALA A 1 182 ? 7.201 8.782 -1.810 1.00 85.31 182 ALA A N 1
ATOM 1408 C CA . ALA A 1 182 ? 7.193 7.902 -2.978 1.00 85.31 182 ALA A CA 1
ATOM 1409 C C . ALA A 1 182 ? 6.317 8.461 -4.105 1.00 85.31 182 ALA A C 1
ATOM 1411 O O . ALA A 1 182 ? 6.720 8.402 -5.260 1.00 85.31 182 ALA A O 1
ATOM 1412 N N . LEU A 1 183 ? 5.149 9.039 -3.790 1.00 87.25 183 LEU A N 1
ATOM 1413 C CA . LEU A 1 183 ? 4.289 9.666 -4.802 1.00 87.25 183 LEU A CA 1
ATOM 1414 C C . LEU A 1 183 ? 4.955 10.885 -5.424 1.00 87.25 183 LEU A C 1
ATOM 1416 O O . LEU A 1 183 ? 4.947 11.026 -6.640 1.00 87.25 183 LEU A O 1
ATOM 1420 N N . LEU A 1 184 ? 5.534 11.757 -4.596 1.00 89.50 184 LEU A N 1
ATOM 1421 C CA . LEU A 1 184 ? 6.250 12.937 -5.077 1.00 89.50 184 LEU A CA 1
ATOM 1422 C C . LEU A 1 184 ? 7.449 12.535 -5.941 1.00 89.50 184 LEU A C 1
ATOM 1424 O O . LEU A 1 184 ? 7.638 13.098 -7.015 1.00 89.50 184 LEU A O 1
ATOM 1428 N N . ALA A 1 185 ? 8.213 11.531 -5.506 1.00 89.12 185 ALA A N 1
ATOM 1429 C CA . ALA A 1 185 ? 9.330 10.989 -6.266 1.00 89.12 185 ALA A CA 1
ATOM 1430 C C . ALA A 1 185 ? 8.867 10.354 -7.585 1.00 89.12 185 ALA A C 1
ATOM 1432 O O . ALA A 1 185 ? 9.504 10.576 -8.607 1.00 89.12 185 ALA A O 1
ATOM 1433 N N . LEU A 1 186 ? 7.741 9.632 -7.593 1.00 87.75 186 LEU A N 1
ATOM 1434 C CA . LEU A 1 186 ? 7.165 9.039 -8.801 1.00 87.75 186 LEU A CA 1
ATOM 1435 C C . LEU A 1 186 ? 6.681 10.110 -9.789 1.00 87.75 186 LEU A C 1
ATOM 1437 O O . LEU A 1 186 ? 6.997 10.032 -10.970 1.00 87.75 186 LEU A O 1
ATOM 1441 N N . VAL A 1 187 ? 5.953 11.128 -9.317 1.00 90.19 187 VAL A N 1
ATOM 1442 C CA . VAL A 1 187 ? 5.510 12.262 -10.149 1.00 90.19 187 VAL A CA 1
ATOM 1443 C C . VAL A 1 187 ? 6.713 12.989 -10.741 1.00 90.19 187 VAL A C 1
ATOM 1445 O O . VAL A 1 187 ? 6.717 13.306 -11.929 1.00 90.19 187 VAL A O 1
ATOM 1448 N N . TRP A 1 188 ? 7.745 13.222 -9.926 1.00 90.31 188 TRP A N 1
ATOM 1449 C CA . TRP A 1 188 ? 8.980 13.838 -10.389 1.00 90.31 188 TRP A CA 1
ATOM 1450 C C . TRP A 1 188 ? 9.689 12.968 -11.433 1.00 90.31 188 TRP A C 1
ATOM 1452 O O . TRP A 1 188 ? 10.008 13.464 -12.511 1.00 90.31 188 TRP A O 1
ATOM 1462 N N . HIS A 1 189 ? 9.867 11.674 -11.166 1.00 89.38 189 HIS A N 1
ATOM 1463 C CA . HIS A 1 189 ? 10.491 10.725 -12.088 1.00 89.38 189 HIS A CA 1
ATOM 1464 C C . HIS A 1 189 ? 9.777 10.700 -13.447 1.00 89.38 189 HIS A C 1
ATOM 1466 O O . HIS A 1 189 ? 10.415 10.880 -14.482 1.00 89.38 189 HIS A O 1
ATOM 1472 N N . VAL A 1 190 ? 8.442 10.599 -13.441 1.00 88.06 190 VAL A N 1
ATOM 1473 C CA . VAL A 1 190 ? 7.630 10.665 -14.663 1.00 88.06 190 VAL A CA 1
ATOM 1474 C C . VAL A 1 190 ? 7.825 11.999 -15.387 1.00 88.06 190 VAL A C 1
ATOM 1476 O O . VAL A 1 190 ? 8.049 11.991 -16.590 1.00 88.06 190 VAL A O 1
ATOM 1479 N N . SER A 1 191 ? 7.817 13.129 -14.669 1.00 87.56 191 SER A N 1
ATOM 1480 C CA . SER A 1 191 ? 7.974 14.460 -15.279 1.00 87.56 191 SER A CA 1
ATOM 1481 C C . SER A 1 191 ? 9.333 14.705 -15.932 1.00 87.56 191 SER A C 1
ATOM 1483 O O . SER A 1 191 ? 9.432 15.507 -16.856 1.00 87.56 191 SER A O 1
ATOM 1485 N N . VAL A 1 192 ? 10.380 14.027 -15.452 1.00 86.31 192 VAL A N 1
ATOM 1486 C CA . VAL A 1 192 ? 11.719 14.092 -16.051 1.00 86.31 192 VAL A CA 1
ATOM 1487 C C . VAL A 1 192 ? 11.787 13.229 -17.310 1.00 86.31 192 VAL A C 1
ATOM 1489 O O . VAL A 1 192 ? 12.490 13.585 -18.251 1.00 86.31 192 VAL A O 1
ATOM 1492 N N . LEU A 1 193 ? 11.068 12.105 -17.330 1.00 83.38 193 LEU A N 1
ATOM 1493 C CA . LEU A 1 193 ? 11.059 11.164 -18.448 1.00 83.38 193 LEU A CA 1
ATOM 1494 C C . LEU A 1 193 ? 10.167 11.614 -19.606 1.00 83.38 193 LEU A C 1
ATOM 1496 O O . LEU A 1 193 ? 10.515 11.417 -20.767 1.00 83.38 193 LEU A O 1
ATOM 1500 N N . THR A 1 194 ? 8.990 12.166 -19.312 1.00 81.31 194 THR A N 1
ATOM 1501 C CA . THR A 1 194 ? 7.995 12.481 -20.337 1.00 81.31 194 THR A CA 1
ATOM 1502 C C . THR A 1 194 ? 6.965 13.504 -19.865 1.00 81.31 194 THR A C 1
ATOM 1504 O O . THR A 1 194 ? 6.650 13.609 -18.683 1.00 81.31 194 THR A O 1
ATOM 1507 N N . LEU A 1 195 ? 6.397 14.239 -20.823 1.00 79.56 195 LEU A N 1
ATOM 1508 C CA . LEU A 1 195 ? 5.240 15.118 -20.622 1.00 79.56 195 LEU A CA 1
ATOM 1509 C C . LEU A 1 195 ? 3.922 14.462 -21.071 1.00 79.56 195 LEU A C 1
ATOM 1511 O O . LEU A 1 195 ? 2.872 15.100 -21.037 1.00 79.56 195 LEU A O 1
ATOM 1515 N N . ALA A 1 196 ? 3.968 13.199 -21.506 1.00 85.00 196 ALA A N 1
ATOM 1516 C CA . ALA A 1 196 ? 2.793 12.438 -21.910 1.00 85.00 196 ALA A CA 1
ATOM 1517 C C . ALA A 1 196 ? 1.861 12.214 -20.708 1.00 85.00 196 ALA A C 1
ATOM 1519 O O . ALA A 1 196 ? 2.280 11.708 -19.662 1.00 85.00 196 ALA A O 1
ATOM 1520 N N . TRP A 1 197 ? 0.593 12.604 -20.848 1.00 82.56 197 TRP A N 1
ATOM 1521 C CA . TRP A 1 197 ? -0.385 12.580 -19.757 1.00 82.56 197 TRP A CA 1
ATOM 1522 C C . TRP A 1 197 ? -0.697 11.149 -19.283 1.00 82.56 197 TRP A C 1
ATOM 1524 O O . TRP A 1 197 ? -1.024 10.949 -18.113 1.00 82.56 197 TRP A O 1
ATOM 1534 N N . GLU A 1 198 ? -0.540 10.146 -20.152 1.00 83.62 198 GLU A N 1
ATOM 1535 C CA . GLU A 1 198 ? -0.776 8.730 -19.856 1.00 83.62 198 GLU A CA 1
ATOM 1536 C C . GLU A 1 198 ? 0.137 8.226 -18.731 1.00 83.62 198 GLU A C 1
ATOM 1538 O O . GLU A 1 198 ? -0.290 7.464 -17.862 1.00 83.62 198 GLU A O 1
ATOM 1543 N N . SER A 1 199 ? 1.380 8.708 -18.683 1.00 81.00 199 SER A N 1
ATOM 1544 C CA . SER A 1 199 ? 2.352 8.337 -17.649 1.00 81.00 199 SER A CA 1
ATOM 1545 C C . SER A 1 199 ? 1.977 8.867 -16.262 1.00 81.00 199 SER A C 1
ATOM 1547 O O . SER A 1 199 ? 2.452 8.358 -15.247 1.00 81.00 199 SER A O 1
ATOM 1549 N N . TYR A 1 200 ? 1.078 9.854 -16.193 1.00 84.75 200 TYR A N 1
ATOM 1550 C CA . TYR A 1 200 ? 0.555 10.388 -14.938 1.00 84.75 200 TYR A CA 1
ATOM 1551 C C . TYR A 1 200 ? -0.674 9.630 -14.419 1.00 84.75 200 TYR A C 1
ATOM 1553 O O . TYR A 1 200 ? -1.124 9.910 -13.307 1.00 84.75 200 TYR A O 1
ATOM 1561 N N . LEU A 1 201 ? -1.203 8.643 -15.153 1.00 86.19 201 LEU A N 1
ATOM 1562 C CA . LEU A 1 201 ? -2.376 7.875 -14.719 1.00 86.19 201 LEU A CA 1
ATOM 1563 C C . LEU A 1 201 ? -2.139 7.128 -13.403 1.00 86.19 201 LEU A C 1
ATOM 1565 O O . LEU A 1 201 ? -2.994 7.165 -12.520 1.00 86.19 201 LEU A O 1
ATOM 1569 N N . ALA A 1 202 ? -0.976 6.492 -13.236 1.00 82.31 202 ALA A N 1
ATOM 1570 C CA . ALA A 1 202 ? -0.635 5.781 -12.004 1.00 82.31 202 ALA A CA 1
ATOM 1571 C C . ALA A 1 202 ? -0.524 6.719 -10.780 1.00 82.31 202 ALA A C 1
ATOM 1573 O O . ALA A 1 202 ? -1.231 6.479 -9.794 1.00 82.31 202 ALA A O 1
ATOM 1574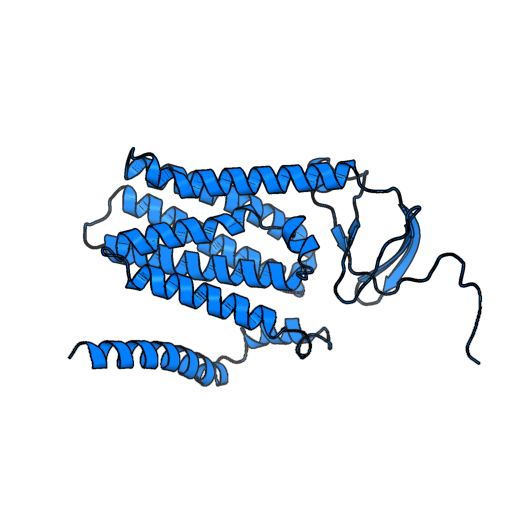 N N . PRO A 1 203 ? 0.270 7.813 -10.802 1.00 85.44 203 PRO A N 1
ATOM 1575 C CA . PRO A 1 203 ? 0.319 8.740 -9.671 1.00 85.44 203 PRO A CA 1
ATOM 1576 C C . PRO A 1 203 ? -1.013 9.471 -9.436 1.00 85.44 203 PRO A C 1
ATOM 1578 O O . PRO A 1 203 ? -1.396 9.676 -8.283 1.00 85.44 203 PRO A O 1
ATOM 1581 N N . ALA A 1 204 ? -1.766 9.814 -10.486 1.00 87.12 204 ALA A N 1
ATOM 1582 C CA . ALA A 1 204 ? -3.105 10.385 -10.333 1.00 87.12 204 ALA A CA 1
ATOM 1583 C C . ALA A 1 204 ? -4.065 9.389 -9.663 1.00 87.12 204 ALA A C 1
ATOM 1585 O O . ALA A 1 204 ? -4.769 9.745 -8.717 1.00 87.12 204 ALA A O 1
ATOM 1586 N N . GLY A 1 205 ? -4.048 8.124 -10.091 1.00 86.19 205 GLY A N 1
ATOM 1587 C CA . GLY A 1 205 ? -4.821 7.043 -9.486 1.00 86.19 205 GLY A CA 1
ATOM 1588 C C . GLY A 1 205 ? -4.465 6.825 -8.015 1.00 86.19 205 GLY A C 1
ATOM 1589 O O . GLY A 1 205 ? -5.361 6.725 -7.177 1.00 86.19 205 GLY A O 1
ATOM 1590 N N . ALA A 1 206 ? -3.173 6.842 -7.675 1.00 84.25 206 ALA A N 1
ATOM 1591 C CA . ALA A 1 206 ? -2.692 6.794 -6.295 1.00 84.25 206 ALA A CA 1
ATOM 1592 C C . ALA A 1 206 ? -3.219 7.961 -5.447 1.00 84.25 206 ALA A C 1
ATOM 1594 O O . ALA A 1 206 ? -3.695 7.747 -4.329 1.00 84.25 206 ALA A O 1
ATOM 1595 N N . LEU A 1 207 ? -3.184 9.185 -5.982 1.00 86.44 207 LEU A N 1
ATOM 1596 C CA . LEU A 1 207 ? -3.685 10.375 -5.297 1.00 86.44 207 LEU A CA 1
ATOM 1597 C C . LEU A 1 207 ? -5.201 10.304 -5.064 1.00 86.44 207 LEU A C 1
ATOM 1599 O O . LEU A 1 207 ? -5.669 10.575 -3.956 1.00 86.44 207 LEU A O 1
ATOM 1603 N N . VAL A 1 208 ? -5.965 9.895 -6.081 1.00 87.62 208 VAL A N 1
ATOM 1604 C CA . VAL A 1 208 ? -7.420 9.702 -5.981 1.00 87.62 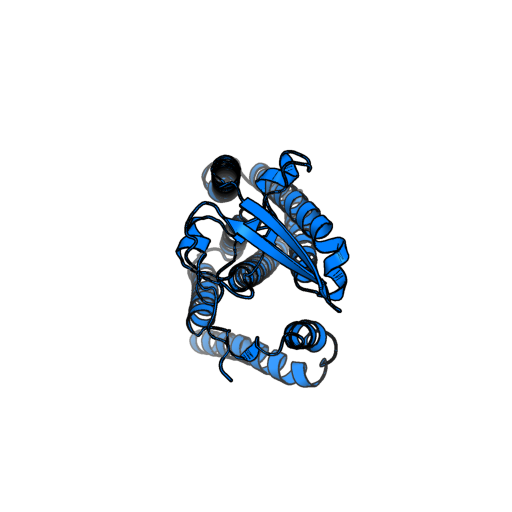208 VAL A CA 1
ATOM 1605 C C . VAL A 1 208 ? -7.744 8.621 -4.952 1.00 87.62 208 VAL A C 1
ATOM 1607 O O . VAL A 1 208 ? -8.567 8.848 -4.064 1.00 87.62 208 VAL A O 1
ATOM 1610 N N . ALA A 1 209 ? -7.069 7.471 -5.012 1.00 83.94 209 ALA A N 1
ATOM 1611 C CA . ALA A 1 209 ? -7.257 6.382 -4.059 1.00 83.94 209 ALA A CA 1
ATOM 1612 C C . ALA A 1 209 ? -6.951 6.831 -2.623 1.00 83.94 209 ALA A C 1
ATOM 1614 O O . ALA A 1 209 ? -7.738 6.564 -1.710 1.00 83.94 209 ALA A O 1
ATOM 1615 N N . TRP A 1 210 ? -5.854 7.568 -2.423 1.00 84.38 210 TRP A N 1
ATOM 1616 C CA . TRP A 1 210 ? -5.503 8.150 -1.130 1.00 84.38 210 TRP A CA 1
ATOM 1617 C C . TRP A 1 210 ? -6.591 9.096 -0.617 1.00 84.38 210 TRP A C 1
ATOM 1619 O O . TRP A 1 210 ? -7.054 8.947 0.518 1.00 84.38 210 TRP A O 1
ATOM 1629 N N . PHE A 1 211 ? -7.034 10.038 -1.454 1.00 86.25 211 PHE A N 1
ATOM 1630 C CA . PHE A 1 211 ? -8.031 11.041 -1.087 1.00 86.25 211 PHE A CA 1
ATOM 1631 C C . PHE A 1 211 ? -9.379 10.406 -0.740 1.00 86.25 211 PHE A C 1
ATOM 1633 O O . PHE A 1 211 ? -9.986 10.749 0.278 1.00 86.25 211 PHE A O 1
ATOM 1640 N N . LEU A 1 212 ? -9.829 9.431 -1.534 1.00 85.69 212 LEU A N 1
ATOM 1641 C CA . LEU A 1 212 ? -11.042 8.665 -1.257 1.00 85.69 212 LEU A CA 1
ATOM 1642 C C . LEU A 1 212 ? -10.931 7.925 0.078 1.00 85.69 212 LEU A C 1
ATOM 1644 O O . LEU A 1 212 ? -11.819 8.038 0.921 1.00 85.69 212 LEU A O 1
ATOM 1648 N N . CYS A 1 213 ? -9.819 7.228 0.324 1.00 83.62 213 CYS A N 1
ATOM 1649 C CA . CYS A 1 213 ? -9.603 6.515 1.583 1.00 83.62 213 CYS A CA 1
ATOM 1650 C C . CYS A 1 213 ? -9.571 7.462 2.785 1.00 83.62 213 CYS A C 1
ATOM 1652 O O . CYS A 1 213 ? -10.164 7.166 3.825 1.00 83.62 213 CYS A O 1
ATOM 1654 N N . PHE A 1 214 ? -8.901 8.607 2.651 1.00 83.88 214 PHE A N 1
ATOM 1655 C CA . PHE A 1 214 ? -8.867 9.645 3.674 1.00 83.88 214 PHE A CA 1
ATOM 1656 C C . PHE A 1 214 ? -10.271 10.186 3.968 1.00 83.88 214 PHE A C 1
ATOM 1658 O O . PHE A 1 214 ? -10.679 10.242 5.129 1.00 83.88 214 PHE A O 1
ATOM 1665 N N . THR A 1 215 ? -11.037 10.496 2.922 1.00 87.06 215 THR A N 1
ATOM 1666 C CA . THR A 1 215 ? -12.407 11.009 3.024 1.00 87.06 215 THR A CA 1
ATOM 1667 C C . THR A 1 215 ? -13.329 9.991 3.688 1.00 87.06 215 THR A C 1
ATOM 1669 O O . THR A 1 215 ? -14.028 10.324 4.643 1.00 87.06 215 THR A O 1
ATOM 1672 N N . CYS A 1 216 ? -13.272 8.722 3.279 1.00 85.69 216 CYS A N 1
ATOM 1673 C CA . CYS A 1 216 ? -14.012 7.633 3.915 1.00 85.69 216 CYS A CA 1
ATOM 1674 C C . CYS A 1 216 ? -13.675 7.493 5.407 1.00 85.69 216 CYS A C 1
ATOM 1676 O O . CYS A 1 216 ? -14.576 7.338 6.233 1.00 85.69 216 CYS A O 1
ATOM 1678 N N . ARG A 1 217 ? -12.391 7.583 5.782 1.00 84.50 217 ARG A N 1
ATOM 1679 C CA . ARG A 1 217 ? -11.963 7.542 7.192 1.00 84.50 217 ARG A CA 1
ATOM 1680 C C . ARG A 1 217 ? -12.485 8.743 7.975 1.00 84.50 217 ARG A C 1
ATOM 1682 O O . ARG A 1 217 ? -12.939 8.573 9.104 1.00 84.50 217 ARG A O 1
ATOM 1689 N N . MET A 1 218 ? -12.452 9.932 7.378 1.00 85.81 218 MET A N 1
ATOM 1690 C CA . MET A 1 218 ? -12.988 11.149 7.982 1.00 85.81 218 MET A CA 1
ATOM 1691 C C . MET A 1 218 ? -14.496 11.026 8.217 1.00 85.81 218 MET A C 1
ATOM 1693 O O . MET A 1 218 ? -14.946 11.231 9.341 1.00 85.81 218 MET A O 1
ATOM 1697 N N . ILE A 1 219 ? -15.261 10.601 7.206 1.00 87.25 219 ILE A N 1
ATOM 1698 C CA . ILE A 1 219 ? -16.704 10.350 7.328 1.00 87.25 219 ILE A CA 1
ATOM 1699 C C . ILE A 1 219 ? -16.969 9.331 8.438 1.00 87.25 219 ILE A C 1
ATOM 1701 O O . ILE A 1 219 ? -17.810 9.579 9.298 1.00 87.25 219 ILE A O 1
ATOM 1705 N N . ARG A 1 220 ? -16.218 8.223 8.491 1.00 85.00 220 ARG A N 1
ATOM 1706 C CA . ARG A 1 220 ? -16.355 7.204 9.545 1.00 85.00 220 ARG A CA 1
ATOM 1707 C C . ARG A 1 220 ? -16.070 7.760 10.942 1.00 85.00 220 ARG A C 1
ATOM 1709 O O . ARG A 1 220 ? -16.785 7.430 11.878 1.00 85.00 220 ARG A O 1
ATOM 1716 N N . ALA A 1 221 ? -15.059 8.615 11.092 1.00 84.94 221 ALA A N 1
ATOM 1717 C CA . ALA A 1 221 ? -14.727 9.236 12.374 1.00 84.94 221 ALA A CA 1
ATOM 1718 C C . ALA A 1 221 ? -15.778 10.269 12.822 1.00 84.94 221 ALA A C 1
ATOM 1720 O O . ALA A 1 221 ? -16.032 10.403 14.019 1.00 84.94 221 ALA A O 1
ATOM 1721 N N . LEU A 1 222 ? -16.392 10.987 11.875 1.00 84.62 222 LEU A N 1
ATOM 1722 C CA . LEU A 1 222 ? -17.462 11.959 12.132 1.00 84.62 222 LEU A CA 1
ATOM 1723 C C . LEU A 1 222 ? -18.815 11.292 12.415 1.00 84.62 222 LEU A C 1
ATOM 1725 O O . LEU A 1 222 ? -19.594 11.807 13.209 1.00 84.62 222 LEU A O 1
ATOM 1729 N N . THR A 1 223 ? -19.078 10.145 11.791 1.00 85.50 223 THR A N 1
ATOM 1730 C CA . THR A 1 223 ? -20.317 9.361 11.962 1.00 85.50 223 THR A CA 1
ATOM 1731 C C . THR A 1 223 ? -20.197 8.272 13.028 1.00 85.50 223 THR A C 1
ATOM 1733 O O . THR A 1 223 ? -21.142 7.516 13.251 1.00 85.50 223 THR A O 1
ATOM 1736 N N . ALA A 1 224 ? -19.047 8.180 13.705 1.00 83.69 224 ALA A N 1
ATOM 1737 C CA . ALA A 1 224 ? -18.818 7.198 14.752 1.00 83.69 224 ALA A CA 1
ATOM 1738 C C . ALA A 1 224 ? -19.842 7.358 15.887 1.00 83.69 224 ALA A C 1
ATOM 1740 O O . ALA A 1 224 ? -20.025 8.443 16.444 1.00 83.69 224 ALA A O 1
ATOM 1741 N N . GLY A 1 225 ? -20.490 6.249 16.250 1.00 82.94 225 GLY A N 1
ATOM 1742 C CA . GLY A 1 225 ? -21.414 6.204 17.376 1.00 82.94 225 GLY A CA 1
ATOM 1743 C C . GLY A 1 225 ? -20.726 6.524 18.706 1.00 82.94 225 GLY A C 1
ATOM 1744 O O . GLY A 1 225 ? -19.521 6.341 18.878 1.00 82.94 225 GLY A O 1
ATOM 1745 N N . THR A 1 226 ? -21.514 6.986 19.676 1.00 84.06 226 THR A N 1
ATOM 1746 C CA . THR A 1 226 ? -21.016 7.195 21.041 1.00 84.06 226 THR A CA 1
ATOM 1747 C C . THR A 1 226 ? -21.044 5.885 21.819 1.00 84.06 226 THR A C 1
ATOM 1749 O O . THR A 1 226 ? -22.042 5.159 21.810 1.00 84.06 226 THR A O 1
ATOM 1752 N N . ALA A 1 227 ? -19.950 5.599 22.517 1.00 84.94 227 ALA A N 1
ATOM 1753 C CA . ALA A 1 227 ? -19.839 4.455 23.404 1.00 84.94 227 ALA A CA 1
ATOM 1754 C C . ALA A 1 227 ? -19.247 4.892 24.748 1.00 84.94 227 ALA A C 1
ATOM 1756 O O . ALA A 1 227 ? -18.422 5.808 24.805 1.00 84.94 227 ALA A O 1
ATOM 1757 N N . LYS A 1 228 ? -19.701 4.264 25.833 1.00 87.31 228 LYS A N 1
ATOM 1758 C CA . LYS A 1 228 ? -19.222 4.525 27.191 1.00 87.31 228 LYS A CA 1
ATOM 1759 C C . LYS A 1 228 ? -18.243 3.427 27.590 1.00 87.31 228 LYS A C 1
ATOM 1761 O O . LYS A 1 228 ? -18.571 2.251 27.481 1.00 87.31 228 LYS A O 1
ATOM 1766 N N . LEU A 1 229 ? -17.062 3.814 28.061 1.00 87.56 229 LEU A N 1
ATOM 1767 C CA . LEU A 1 229 ? -16.126 2.889 28.695 1.00 87.56 229 LEU A CA 1
ATOM 1768 C C . LEU A 1 229 ? -16.664 2.525 30.085 1.00 87.56 229 LEU A C 1
ATOM 1770 O O . LEU A 1 229 ? -16.909 3.423 30.892 1.00 87.56 229 LEU A O 1
ATOM 1774 N N . GLU A 1 230 ? -16.888 1.239 30.340 1.00 90.25 230 GLU A N 1
ATOM 1775 C CA . GLU A 1 230 ? -17.419 0.739 31.615 1.00 90.25 230 GLU A CA 1
ATOM 1776 C C . GLU A 1 230 ? -16.303 0.284 32.547 1.00 90.25 230 GLU A C 1
ATOM 1778 O O . GLU A 1 230 ? -16.288 0.659 33.717 1.00 90.25 230 GLU A O 1
ATOM 1783 N N . SER A 1 231 ? -15.344 -0.476 32.022 1.00 89.75 231 SER A N 1
ATOM 1784 C CA . SER A 1 231 ? -14.195 -0.948 32.788 1.00 89.75 231 SER A CA 1
ATOM 1785 C C . SER A 1 231 ? -12.962 -1.130 31.908 1.00 89.75 231 SER A C 1
ATOM 1787 O O . SER A 1 231 ? -13.056 -1.320 30.690 1.00 89.75 231 SER A O 1
ATOM 1789 N N . VAL A 1 232 ? -11.794 -1.051 32.548 1.00 88.50 232 VAL A N 1
ATOM 1790 C CA . VAL A 1 232 ? -10.503 -1.427 31.970 1.00 88.50 232 VAL A CA 1
ATOM 1791 C C . VAL A 1 232 ? -9.855 -2.424 32.909 1.00 88.50 232 VAL A C 1
ATOM 1793 O O . VAL A 1 232 ? -9.571 -2.094 34.058 1.00 88.50 232 VAL A O 1
ATOM 1796 N N . GLU A 1 233 ? -9.605 -3.625 32.411 1.00 87.69 233 GLU A N 1
ATOM 1797 C CA . GLU A 1 233 ? -8.892 -4.664 33.139 1.00 87.69 233 GLU A CA 1
ATOM 1798 C C . GLU A 1 233 ? -7.474 -4.796 32.582 1.00 87.69 233 GLU A C 1
ATOM 1800 O O . GLU A 1 233 ? -7.268 -4.894 31.367 1.00 87.69 233 GLU A O 1
ATOM 1805 N N . ALA A 1 234 ? -6.478 -4.753 33.466 1.00 84.44 234 ALA A N 1
ATOM 1806 C CA . ALA A 1 234 ? -5.089 -4.966 33.090 1.00 84.44 234 ALA A CA 1
ATOM 1807 C C . ALA A 1 234 ? -4.813 -6.470 32.981 1.00 84.44 234 ALA A C 1
ATOM 1809 O O . ALA A 1 234 ? -4.984 -7.218 33.938 1.00 84.44 234 ALA A O 1
ATOM 1810 N N . LEU A 1 235 ? -4.340 -6.903 31.817 1.00 76.88 235 LEU A N 1
ATOM 1811 C CA . LEU A 1 235 ? -3.932 -8.276 31.550 1.00 76.88 235 LEU A CA 1
ATOM 1812 C C . LEU A 1 235 ? -2.406 -8.354 31.471 1.00 76.88 235 LEU A C 1
ATOM 1814 O O . LEU A 1 235 ? -1.723 -7.385 31.142 1.00 76.88 235 LEU A O 1
ATOM 1818 N N . ARG A 1 236 ? -1.852 -9.554 31.673 1.00 70.62 236 ARG A N 1
ATOM 1819 C CA . ARG A 1 236 ? -0.397 -9.796 31.624 1.00 70.62 236 ARG A CA 1
ATOM 1820 C C . ARG A 1 236 ? 0.271 -9.327 30.319 1.00 70.62 236 ARG A C 1
ATOM 1822 O O . ARG A 1 236 ? 1.457 -9.015 30.321 1.00 70.62 236 ARG A O 1
ATOM 1829 N N . LEU A 1 237 ? -0.476 -9.296 29.212 1.00 68.44 237 LEU A N 1
ATOM 1830 C CA . LEU A 1 237 ? 0.003 -8.916 27.877 1.00 68.44 237 LEU A CA 1
ATOM 1831 C C . LEU A 1 237 ? -0.769 -7.734 27.262 1.00 68.44 237 LEU A C 1
ATOM 1833 O O . LEU A 1 237 ? -0.647 -7.491 26.063 1.00 68.44 237 LEU A O 1
ATOM 1837 N N . GLY A 1 238 ? -1.577 -7.005 28.039 1.00 72.62 238 GLY A N 1
ATOM 1838 C CA . GLY A 1 238 ? -2.369 -5.908 27.484 1.00 72.62 238 GLY A CA 1
ATOM 1839 C C . GLY A 1 238 ? -3.447 -5.377 28.418 1.00 72.62 238 GLY A C 1
ATOM 1840 O O . GLY A 1 238 ? -3.332 -5.452 29.634 1.00 72.62 238 GLY A O 1
ATOM 1841 N N . CYS A 1 239 ? -4.504 -4.821 27.839 1.00 79.00 239 CYS A N 1
ATOM 1842 C CA . CYS A 1 239 ? -5.682 -4.384 28.576 1.00 79.00 239 CYS A CA 1
ATOM 1843 C C . CYS A 1 239 ? -6.946 -4.834 27.846 1.00 79.00 239 CYS A C 1
ATOM 1845 O O . CYS A 1 239 ? -6.982 -4.858 26.615 1.00 79.00 239 CYS A O 1
ATOM 1847 N N . GLN A 1 240 ? -7.965 -5.197 28.614 1.00 84.69 240 GLN A N 1
ATOM 1848 C CA . GLN A 1 240 ? -9.296 -5.513 28.118 1.00 84.69 240 GLN A CA 1
ATOM 1849 C C . GLN A 1 240 ? -10.234 -4.368 28.476 1.00 84.69 240 GLN A C 1
ATOM 1851 O O . GLN A 1 240 ? -10.248 -3.895 29.612 1.00 84.69 240 GLN A O 1
ATOM 1856 N N . TRP A 1 241 ? -10.963 -3.869 27.480 1.00 86.50 241 TRP A N 1
ATOM 1857 C CA . TRP A 1 241 ? -11.877 -2.742 27.640 1.00 86.50 241 TRP A CA 1
ATOM 1858 C C . TRP A 1 241 ? -13.305 -3.240 27.486 1.00 86.50 241 TRP A C 1
ATOM 1860 O O . TRP A 1 241 ? -13.652 -3.811 26.452 1.00 86.50 241 TRP A O 1
ATOM 1870 N N . THR A 1 242 ? -14.138 -2.968 28.484 1.00 89.00 242 THR A N 1
ATOM 1871 C CA . THR A 1 242 ? -15.578 -3.218 28.404 1.00 89.00 242 THR A CA 1
ATOM 1872 C C . THR A 1 242 ? -16.257 -1.935 27.959 1.00 89.00 242 THR A C 1
ATOM 1874 O O . THR A 1 242 ? -16.134 -0.894 28.612 1.00 89.00 242 THR A O 1
ATOM 1877 N N .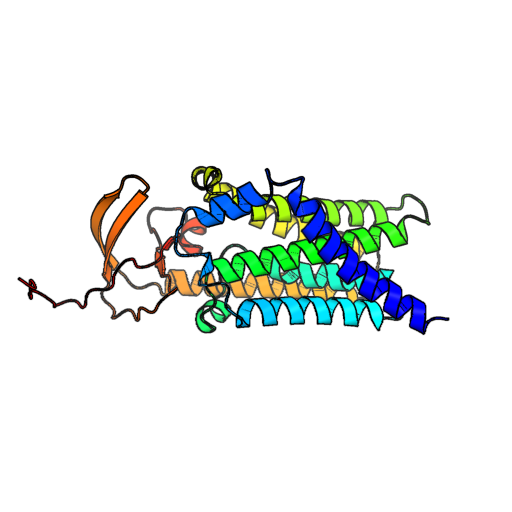 ILE A 1 243 ? -16.927 -1.984 26.808 1.00 86.69 243 ILE A N 1
ATOM 1878 C CA . ILE A 1 243 ? -17.487 -0.804 26.150 1.00 86.69 243 ILE A CA 1
ATOM 1879 C C . ILE A 1 243 ? -18.985 -0.996 25.931 1.00 86.69 243 ILE A C 1
ATOM 1881 O O . ILE A 1 243 ? -19.420 -1.863 25.177 1.00 86.69 243 ILE A O 1
ATOM 1885 N N . ALA A 1 244 ? -19.775 -0.104 26.521 1.00 86.69 244 ALA A N 1
ATOM 1886 C CA . ALA A 1 244 ? -21.208 -0.014 26.304 1.00 86.69 244 ALA A CA 1
ATOM 1887 C C . ALA A 1 244 ? -21.509 0.851 25.072 1.00 86.69 244 ALA A C 1
ATOM 1889 O O . ALA A 1 244 ? -21.443 2.084 25.125 1.00 86.69 244 ALA A O 1
ATOM 1890 N N . SER A 1 245 ? -21.893 0.215 23.967 1.00 84.56 245 SER A N 1
ATOM 1891 C CA . SER A 1 245 ? -22.427 0.909 22.789 1.00 84.56 245 SER A CA 1
ATOM 1892 C C . SER A 1 245 ? -23.913 1.242 22.970 1.00 84.56 245 SER A C 1
ATOM 1894 O O . SER A 1 245 ? -24.666 0.464 23.558 1.00 84.56 245 SER A O 1
ATOM 1896 N N . LYS A 1 246 ? -24.360 2.398 22.459 1.00 83.31 246 LYS A N 1
ATOM 1897 C CA . LYS A 1 246 ? -25.799 2.719 22.357 1.00 83.31 246 LYS A CA 1
ATOM 1898 C C . LYS A 1 246 ? -26.492 1.966 21.217 1.00 83.31 246 LYS A C 1
ATOM 1900 O O . LYS A 1 246 ? -27.690 1.728 21.306 1.00 83.31 246 LYS A O 1
ATOM 1905 N N . SER A 1 247 ? -25.746 1.600 20.179 1.00 80.75 247 SER A N 1
ATOM 1906 C CA . SER A 1 247 ? -26.259 0.910 18.994 1.00 80.75 247 SER A CA 1
ATOM 1907 C C . SER A 1 247 ? -25.949 -0.582 19.063 1.00 80.75 247 SER A C 1
ATOM 1909 O O . SER A 1 247 ? -24.877 -0.956 19.551 1.00 80.75 247 SER A O 1
ATOM 1911 N N . SER A 1 248 ? -26.841 -1.426 18.534 1.00 79.12 248 SER A N 1
ATOM 1912 C CA . SER A 1 248 ? -26.545 -2.848 18.344 1.00 79.12 248 SER A CA 1
ATOM 1913 C C . SER A 1 248 ? -25.399 -2.997 17.346 1.00 79.12 248 SER A C 1
ATOM 1915 O O . SER A 1 248 ? -25.502 -2.535 16.208 1.00 79.12 248 SER A O 1
ATOM 1917 N N . LEU A 1 249 ? -24.308 -3.626 17.771 1.00 79.81 249 LEU A N 1
ATOM 1918 C CA . LEU A 1 249 ? -23.171 -3.926 16.910 1.00 79.81 249 LEU A CA 1
ATOM 1919 C C . LEU A 1 249 ? -23.274 -5.383 16.473 1.00 79.81 249 LEU A C 1
ATOM 1921 O O . LEU A 1 249 ? -23.429 -6.268 17.311 1.00 79.81 249 LEU A O 1
ATOM 1925 N N . GLN A 1 250 ? -23.191 -5.633 15.169 1.00 79.81 250 GLN A N 1
ATOM 1926 C CA . GLN A 1 250 ? -23.034 -6.993 14.669 1.00 79.81 250 GLN A CA 1
ATOM 1927 C C . GLN A 1 250 ? -21.584 -7.429 14.881 1.00 79.81 250 GLN A C 1
ATOM 1929 O O . GLN A 1 250 ? -20.656 -6.724 14.484 1.00 79.81 250 GLN A O 1
ATOM 1934 N N . THR A 1 251 ? -21.395 -8.586 15.506 1.00 77.56 251 THR A N 1
ATOM 1935 C CA . THR A 1 251 ? -20.079 -9.186 15.739 1.00 77.56 251 THR A CA 1
ATOM 1936 C C . THR A 1 251 ? -20.012 -10.552 15.080 1.00 77.56 251 THR A C 1
ATOM 1938 O O . THR A 1 251 ? -20.919 -11.363 15.244 1.00 77.56 251 THR A O 1
ATOM 1941 N N . TYR A 1 252 ? -18.929 -10.814 14.359 1.00 71.75 252 TYR A N 1
ATOM 1942 C CA . TYR A 1 252 ? -18.638 -12.092 13.710 1.00 71.75 252 TYR A CA 1
ATOM 1943 C C . TYR A 1 252 ? -17.145 -12.435 13.874 1.00 71.75 252 TYR A C 1
ATOM 1945 O O . TYR A 1 252 ? -16.346 -11.542 14.182 1.00 71.75 252 TYR A O 1
ATOM 1953 N N . PRO A 1 253 ? -16.730 -13.704 13.702 1.00 66.88 253 PRO A N 1
ATOM 1954 C CA . PRO A 1 253 ? -15.322 -14.088 13.803 1.00 66.88 253 PRO A CA 1
ATOM 1955 C C . PRO A 1 253 ? -14.434 -13.251 12.872 1.00 66.88 253 PRO A C 1
ATOM 1957 O O . PRO A 1 253 ? -14.736 -13.091 11.694 1.00 66.88 253 PRO A O 1
ATOM 1960 N N . GLY A 1 254 ? -13.357 -12.673 13.411 1.00 66.56 254 GLY A N 1
ATOM 1961 C CA . GLY A 1 254 ? -12.437 -11.818 12.651 1.00 66.56 254 GLY A CA 1
ATOM 1962 C C . GLY A 1 254 ? -12.891 -10.364 12.452 1.00 66.56 254 GLY A C 1
ATOM 1963 O O . GLY A 1 254 ? -12.111 -9.562 11.934 1.00 66.56 254 GLY A O 1
ATOM 1964 N N . CYS A 1 255 ? -14.103 -9.988 12.885 1.00 72.38 255 CYS A N 1
ATOM 1965 C CA . CYS A 1 255 ? -14.515 -8.584 12.883 1.00 72.38 255 CYS A CA 1
ATOM 1966 C C . CYS A 1 255 ? -13.656 -7.755 13.849 1.00 72.38 255 CYS A C 1
ATOM 1968 O O . CYS A 1 255 ? -13.075 -8.267 14.806 1.00 72.38 255 CYS A O 1
ATOM 1970 N N . TYR A 1 256 ? -13.567 -6.455 13.599 1.00 80.62 256 TYR A N 1
ATOM 1971 C CA . TYR A 1 256 ? -12.856 -5.519 14.459 1.00 80.62 256 TYR A CA 1
ATOM 1972 C C . TYR A 1 256 ? -13.479 -4.131 14.334 1.00 80.62 256 TYR A C 1
ATOM 1974 O O . TYR A 1 256 ? -14.120 -3.794 13.338 1.00 80.62 256 TYR A O 1
ATOM 1982 N N . PHE A 1 257 ? -13.289 -3.319 15.365 1.00 83.75 257 PHE A N 1
ATOM 1983 C CA . PHE A 1 257 ? -13.878 -1.996 15.495 1.00 83.75 257 PHE A CA 1
ATOM 1984 C C . PHE A 1 257 ? -12.799 -0.930 15.569 1.00 83.75 257 PHE A C 1
ATOM 1986 O O . PHE A 1 257 ? -11.707 -1.155 16.086 1.00 83.75 257 PHE A O 1
ATOM 1993 N N . TYR A 1 258 ? -13.125 0.264 15.088 1.00 85.75 258 TYR A N 1
ATOM 1994 C CA . TYR A 1 258 ? -12.272 1.431 15.250 1.00 85.75 258 TYR A CA 1
ATOM 1995 C C . TYR A 1 258 ? -12.751 2.251 16.441 1.00 85.75 258 TYR A C 1
ATOM 1997 O O . TYR A 1 258 ? -13.863 2.774 16.435 1.00 85.75 258 TYR A O 1
ATOM 2005 N N . ILE A 1 259 ? -11.894 2.389 17.450 1.00 86.31 259 ILE A N 1
ATOM 2006 C CA . ILE A 1 259 ? -12.156 3.244 18.604 1.00 86.31 259 ILE A CA 1
ATOM 2007 C C . ILE A 1 259 ? -11.499 4.598 18.387 1.00 86.31 259 ILE A C 1
ATOM 2009 O O . ILE A 1 259 ? -10.296 4.711 18.141 1.00 86.31 259 ILE A O 1
ATOM 2013 N N . TYR A 1 260 ? -12.307 5.641 18.507 1.00 86.38 260 TYR A N 1
ATOM 2014 C CA . TYR A 1 260 ? -11.902 7.016 18.282 1.00 86.38 260 TYR A CA 1
ATOM 2015 C C . TYR A 1 260 ? -11.804 7.754 19.613 1.00 86.38 260 TYR A C 1
ATOM 2017 O O . TYR A 1 260 ? -12.809 8.016 20.268 1.00 86.38 260 TYR A O 1
ATOM 2025 N N . ASN A 1 261 ? -10.583 8.104 20.020 1.00 83.38 261 ASN A N 1
ATOM 2026 C CA . ASN A 1 261 ? -10.375 8.929 21.205 1.00 83.38 261 ASN A CA 1
ATOM 2027 C C . ASN A 1 261 ? -10.579 10.409 20.834 1.00 83.38 261 ASN A C 1
ATOM 2029 O O . ASN A 1 261 ? -9.946 10.922 19.915 1.00 83.38 261 ASN A O 1
ATOM 2033 N N . THR A 1 262 ? -11.470 11.106 21.535 1.00 78.69 262 THR A N 1
ATOM 2034 C CA . THR A 1 262 ? -11.753 12.530 21.293 1.00 78.69 262 THR A CA 1
ATOM 2035 C C . THR A 1 262 ? -10.718 13.464 21.917 1.00 78.69 262 THR A C 1
ATOM 2037 O O . THR A 1 262 ? -10.655 14.625 21.530 1.00 78.69 262 THR A O 1
ATOM 2040 N N . LYS A 1 263 ? -9.891 12.965 22.847 1.00 82.75 263 LYS A N 1
ATOM 2041 C CA . LYS A 1 263 ? -8.849 13.733 23.548 1.00 82.75 263 LYS A CA 1
ATOM 2042 C C . LYS A 1 263 ? -7.512 13.793 22.800 1.00 82.75 263 LYS A C 1
ATOM 2044 O O . LYS A 1 263 ? -6.599 14.471 23.257 1.00 82.75 263 LYS A O 1
ATOM 2049 N N . VAL A 1 264 ? -7.361 13.068 21.688 1.00 80.88 264 VAL A N 1
ATOM 2050 C CA . VAL A 1 264 ? -6.145 13.122 20.855 1.00 80.88 264 VAL A CA 1
ATOM 2051 C C . VAL A 1 264 ? -6.295 14.139 19.725 1.00 80.88 264 VAL A C 1
ATOM 2053 O O . VAL A 1 264 ? -7.403 14.567 19.403 1.00 80.88 264 VAL A O 1
ATOM 2056 N N . SER A 1 265 ? -5.175 14.507 19.095 1.00 80.75 265 SER A N 1
ATOM 2057 C CA . SER A 1 265 ? -5.173 15.426 17.953 1.00 80.75 265 SER A CA 1
ATOM 2058 C C . SER A 1 265 ? -6.144 14.985 16.851 1.00 80.75 265 SER A C 1
ATOM 2060 O O . SER A 1 265 ? -6.341 13.787 16.627 1.00 80.75 265 SER A O 1
ATOM 2062 N N . TRP A 1 266 ? -6.713 15.951 16.123 1.00 77.56 266 TRP A N 1
ATOM 2063 C CA . TRP A 1 266 ? -7.683 15.711 15.044 1.00 77.56 266 TRP A CA 1
ATOM 2064 C C . TRP A 1 266 ? -7.187 14.667 14.029 1.00 77.56 266 TRP A C 1
ATOM 2066 O O . TRP A 1 266 ? -7.917 13.760 13.637 1.00 77.56 266 TRP A O 1
ATOM 2076 N N . LEU A 1 267 ? -5.899 14.736 13.688 1.00 72.44 267 LEU A N 1
ATOM 2077 C CA . LEU A 1 267 ? -5.238 13.831 12.755 1.00 72.44 267 LEU A CA 1
ATOM 2078 C C . LEU A 1 267 ? -5.160 12.407 13.307 1.00 72.44 267 LEU A C 1
ATOM 2080 O O . LEU A 1 267 ? -5.273 11.459 12.548 1.00 72.44 267 LEU A O 1
ATOM 2084 N N . SER A 1 268 ? -5.006 12.233 14.619 1.00 72.25 268 SER A N 1
ATOM 2085 C CA . SER A 1 268 ? -5.049 10.913 15.264 1.00 72.25 268 SER A CA 1
ATOM 2086 C C . SER A 1 268 ? -6.487 10.399 15.395 1.00 72.25 268 SER A C 1
ATOM 2088 O O . SER A 1 268 ? -6.734 9.196 15.301 1.00 72.25 268 SER A O 1
ATOM 2090 N N . ARG A 1 269 ? -7.452 11.316 15.545 1.00 79.69 269 ARG A N 1
ATOM 2091 C CA . ARG A 1 269 ? -8.884 11.016 15.634 1.00 79.69 269 ARG A CA 1
ATOM 2092 C C . ARG A 1 269 ? -9.462 10.465 14.330 1.00 79.69 269 ARG A C 1
ATOM 2094 O O . ARG A 1 269 ? -10.380 9.670 14.400 1.00 79.69 269 ARG A O 1
ATOM 2101 N N . ILE A 1 270 ? -8.934 10.807 13.155 1.00 81.00 270 ILE A N 1
ATOM 2102 C CA . ILE A 1 270 ? -9.450 10.265 11.878 1.00 81.00 270 ILE A CA 1
ATOM 2103 C C . ILE A 1 270 ? -9.124 8.769 11.704 1.00 81.00 270 ILE A C 1
ATOM 2105 O O . ILE A 1 270 ? -9.882 8.025 11.082 1.00 81.00 270 ILE A O 1
ATOM 2109 N N . TYR A 1 271 ? -8.010 8.299 12.267 1.00 76.62 271 TYR A N 1
ATOM 2110 C CA . TYR A 1 271 ? -7.507 6.947 11.996 1.00 76.62 271 TYR A CA 1
ATOM 2111 C C . TYR A 1 271 ? -8.066 5.897 12.959 1.00 76.62 271 TYR A C 1
ATOM 2113 O O . TYR A 1 271 ? -8.247 4.745 12.562 1.00 76.62 271 TYR A O 1
ATOM 2121 N N . GLY A 1 272 ? -8.372 6.298 14.197 1.00 79.88 272 GLY A N 1
ATOM 2122 C CA . GLY A 1 272 ? -8.873 5.402 15.239 1.00 79.88 272 GLY A CA 1
ATOM 2123 C C . GLY A 1 272 ? -7.886 4.290 15.615 1.00 79.88 272 GLY A C 1
ATOM 2124 O O . GLY A 1 272 ? -6.845 4.085 14.986 1.00 79.88 272 GLY A O 1
ATOM 2125 N N . TYR A 1 273 ? -8.217 3.529 16.649 1.00 80.94 273 TYR A N 1
ATOM 2126 C CA . TYR A 1 273 ? -7.454 2.362 17.094 1.00 80.94 273 TYR A CA 1
ATOM 2127 C C . TYR A 1 273 ? -8.235 1.095 16.743 1.00 80.94 273 TYR A C 1
ATOM 2129 O O . TYR A 1 273 ? -9.415 1.033 17.084 1.00 80.94 273 TYR A O 1
ATOM 2137 N N . PRO A 1 274 ? -7.638 0.119 16.037 1.00 79.88 274 PRO A N 1
ATOM 2138 C CA . PRO A 1 274 ? -8.346 -1.074 15.623 1.00 79.88 274 PRO A CA 1
ATOM 2139 C C . PRO A 1 274 ? -8.362 -2.034 16.815 1.00 79.88 274 PRO A C 1
ATOM 2141 O O . PRO A 1 274 ? -7.316 -2.361 17.373 1.00 79.88 274 PRO A O 1
ATOM 2144 N N . MET A 1 275 ? -9.539 -2.470 17.235 1.00 80.06 275 MET A N 1
ATOM 2145 C CA . MET A 1 275 ? -9.689 -3.397 18.349 1.00 80.06 275 MET A CA 1
ATOM 2146 C C . MET A 1 275 ? -10.576 -4.559 17.942 1.00 80.06 275 MET A C 1
ATOM 2148 O O . MET A 1 275 ? -11.630 -4.374 17.341 1.00 80.06 275 MET A O 1
ATOM 2152 N N . MET A 1 276 ? -10.132 -5.766 18.270 1.00 79.44 276 MET A N 1
ATOM 2153 C CA . MET A 1 276 ? -10.902 -6.980 18.045 1.00 79.44 276 MET A CA 1
ATOM 2154 C C . MET A 1 276 ? -11.790 -7.233 19.271 1.00 79.44 276 MET A C 1
ATOM 2156 O O . MET A 1 276 ? -11.278 -7.155 20.392 1.00 79.44 276 MET A O 1
ATOM 2160 N N . PRO A 1 277 ? -13.091 -7.521 19.102 1.00 79.31 277 PRO A N 1
ATOM 2161 C CA . PRO A 1 277 ? -13.929 -7.935 20.216 1.00 79.31 277 PRO A CA 1
ATOM 2162 C C . PRO A 1 277 ? -13.463 -9.306 20.723 1.00 79.31 277 PRO A C 1
ATOM 2164 O O . PRO A 1 277 ? -13.216 -10.220 19.937 1.00 79.31 277 PRO A O 1
ATOM 2167 N N . ILE A 1 278 ? -13.331 -9.439 22.042 1.00 74.88 278 ILE A N 1
ATOM 2168 C CA . ILE A 1 278 ? -13.002 -10.716 22.699 1.00 74.88 278 ILE A CA 1
ATOM 2169 C C . ILE A 1 278 ? -14.286 -11.514 22.949 1.00 74.88 278 ILE A C 1
ATOM 2171 O O . ILE A 1 278 ? -14.328 -12.721 22.728 1.00 74.88 278 ILE A O 1
ATOM 2175 N N . SER A 1 279 ? -15.345 -10.817 23.350 1.00 71.12 279 SER A N 1
ATOM 2176 C CA . SER A 1 279 ? -16.698 -11.331 23.513 1.00 71.12 279 SER A CA 1
ATOM 2177 C C . SER A 1 279 ? -17.698 -10.224 23.172 1.00 71.12 279 SER A C 1
ATOM 2179 O O . SER A 1 279 ? -17.372 -9.035 23.216 1.00 71.12 279 SER A O 1
ATOM 2181 N N . ALA A 1 280 ? -18.910 -10.619 22.795 1.00 64.25 280 ALA A N 1
ATOM 2182 C CA . ALA A 1 280 ? -20.032 -9.715 22.603 1.00 64.25 280 ALA A CA 1
ATOM 2183 C C . ALA A 1 280 ? -21.207 -10.268 23.403 1.00 64.25 280 ALA A C 1
ATOM 2185 O O . ALA A 1 280 ? -21.848 -11.230 22.988 1.00 64.25 280 ALA A O 1
ATOM 2186 N N . GLU A 1 281 ? -21.451 -9.697 24.578 1.00 63.38 281 GLU A N 1
ATOM 2187 C CA . GLU A 1 281 ? -22.624 -10.052 25.370 1.00 63.38 281 GLU A CA 1
ATOM 2188 C C . GLU A 1 281 ? -23.798 -9.148 24.980 1.00 63.38 281 GLU A C 1
ATOM 2190 O O . GLU A 1 281 ? -23.638 -7.921 24.902 1.00 63.38 281 GLU A O 1
ATOM 2195 N N . PRO A 1 282 ? -24.994 -9.707 24.724 1.00 56.84 282 PRO A N 1
ATOM 2196 C CA . PRO A 1 282 ? -26.185 -8.897 24.538 1.00 56.84 282 PRO A CA 1
ATOM 2197 C C . PRO A 1 282 ? -26.446 -8.079 25.805 1.00 56.84 282 PRO A C 1
ATOM 2199 O O . PRO A 1 282 ? -26.479 -8.621 26.913 1.00 56.84 282 PRO A O 1
ATOM 2202 N N . ARG A 1 283 ? -26.697 -6.771 25.655 1.00 45.12 283 ARG A N 1
ATOM 2203 C CA . ARG A 1 283 ? -27.209 -5.947 26.758 1.00 45.12 283 ARG A CA 1
ATOM 2204 C C . ARG A 1 283 ? -28.492 -6.585 27.293 1.00 45.12 283 ARG A C 1
ATOM 2206 O O . ARG A 1 283 ? -29.512 -6.551 26.614 1.00 45.12 283 ARG A O 1
ATOM 2213 N N . GLY A 1 284 ? -28.432 -7.133 28.505 1.00 48.38 284 GLY A N 1
ATOM 2214 C CA . GLY A 1 284 ? -29.583 -7.742 29.175 1.00 48.38 284 GLY A CA 1
ATOM 2215 C C . GLY A 1 284 ? -29.474 -9.241 29.447 1.00 48.38 284 GLY A C 1
ATOM 2216 O O . GLY A 1 284 ? -30.354 -9.764 30.120 1.00 48.38 284 GLY A O 1
ATOM 2217 N N . ALA A 1 285 ? -28.400 -9.923 29.034 1.00 44.34 285 ALA A N 1
ATOM 2218 C CA . ALA A 1 285 ? -28.121 -11.291 29.479 1.00 44.34 285 ALA A CA 1
ATOM 2219 C C . ALA A 1 285 ? -27.577 -11.298 30.924 1.00 44.34 285 ALA A C 1
ATOM 2221 O O . ALA A 1 285 ? -26.448 -11.693 31.192 1.00 44.34 285 ALA A O 1
ATOM 2222 N N . LYS A 1 286 ? -28.372 -10.813 31.885 1.00 41.78 286 LYS A N 1
ATOM 2223 C CA . LYS A 1 286 ? -28.136 -11.146 33.290 1.00 41.78 286 LYS A CA 1
ATOM 2224 C C . LYS A 1 286 ? -28.599 -12.583 33.507 1.00 41.78 286 LYS A C 1
ATOM 2226 O O . LYS A 1 286 ? -29.796 -12.832 33.510 1.00 41.78 286 LYS A O 1
ATOM 2231 N N . GLY A 1 287 ? -27.639 -13.469 33.755 1.00 47.22 287 GLY A N 1
ATOM 2232 C CA . GLY A 1 287 ? -27.859 -14.736 34.444 1.00 47.22 287 GLY A CA 1
ATOM 2233 C C . GLY A 1 287 ? -28.320 -15.882 33.553 1.00 47.22 287 GLY A C 1
ATOM 2234 O O . GLY A 1 287 ? -29.499 -16.029 33.280 1.00 47.22 287 GLY A O 1
ATOM 2235 N N . HIS A 1 288 ? -27.385 -16.758 33.212 1.00 33.75 288 HIS A N 1
ATOM 2236 C CA . HIS A 1 288 ? -27.444 -18.120 33.728 1.00 33.75 288 HIS A CA 1
ATOM 2237 C C . HIS A 1 288 ? -26.000 -18.564 33.946 1.00 33.75 288 HIS A C 1
ATOM 2239 O O . HIS A 1 288 ? -25.264 -18.817 32.995 1.00 33.75 288 HIS A O 1
ATOM 2245 N N . SER A 1 289 ? -25.577 -18.573 35.211 1.00 34.03 289 SER A N 1
ATOM 2246 C CA . SER A 1 289 ? -24.478 -19.431 35.629 1.00 34.03 289 SER A CA 1
ATOM 2247 C C . SER A 1 289 ? -24.890 -20.855 35.268 1.00 34.03 289 SER A C 1
ATOM 2249 O O . SER A 1 289 ? -25.931 -21.334 35.719 1.00 34.03 289 SER A O 1
ATOM 2251 N N . LEU A 1 290 ? -24.128 -21.484 34.380 1.00 36.88 290 LEU A N 1
ATOM 2252 C CA . LEU A 1 290 ? -24.138 -22.933 34.279 1.00 36.88 290 LEU A CA 1
ATOM 2253 C C . LEU A 1 290 ? -23.330 -23.422 35.480 1.00 36.88 290 LEU A C 1
ATOM 2255 O O . LEU A 1 290 ? -22.099 -23.402 35.437 1.00 36.88 290 LEU A O 1
ATOM 2259 N N . ASP A 1 291 ? -24.052 -23.723 36.557 1.00 38.88 291 ASP A N 1
ATOM 2260 C CA . ASP A 1 291 ? -23.626 -24.746 37.512 1.00 38.88 291 ASP A CA 1
ATOM 2261 C C . ASP A 1 291 ? -23.658 -26.121 36.822 1.00 38.88 291 ASP A C 1
ATOM 2263 O O . ASP A 1 291 ? -24.573 -26.345 35.988 1.00 38.88 291 ASP A O 1
#

Radius of gyration: 22.47 Å; chains: 1; bounding box: 55×42×66 Å